Protein 9CSE (pdb70)

Radius of gyration: 23.51 Å; Cα contacts (8 Å, |Δi|>4): 862; chains: 1; bounding box: 56×58×57 Å

InterPro domains:
  IPR001343 RTX calcium-binding nonapeptide repeat [PF00353] (4239-4257)
  IPR001343 RTX calcium-binding nonapeptide repeat [PF00353] (4262-4290)
  IPR001343 RTX calcium-binding nonapeptide repeat [PF00353] (4776-4793)
  IPR001343 RTX calcium-binding nonapeptide repeat [PF00353] (4867-4902)
  IPR001343 RTX calcium-binding nonapeptide repeat [PF00353] (4903-4937)
  IPR002035 von Willebrand factor, type A [PF00092] (4501-4626)
  IPR002035 von Willebrand factor, type A [PS50234] (4501-4625)
  IPR002035 von Willebrand factor, type A [SM00327] (4499-4767)
  IPR010221 VCBS domain [TIGR01965] (505-603)
  IPR010221 VCBS domain [TIGR01965] (611-709)
  IPR010221 VCBS domain [TIGR01965] (717-815)
  IPR010221 VCBS domain [TIGR01965] (823-921)
  IPR010221 VCBS domain [TIGR01965] (929-1027)
  IPR010221 VCBS domain [TIGR01965] (1035-1133)
  IPR010221 VCBS domain [TIGR01965] (1141-1239)
  IPR010221 VCBS domain [TIGR01965] (1247-1345)
  IPR010221 VCBS domain [TIGR01965] (1353-1451)
  IPR010221 VCBS domain [TIGR01965] (1459-1557)
  IPR010221 VCBS domain [TIGR01965] (1565-1663)
  IPR010221 VCBS domain [TIGR01965] (1671-1769)

Secondary structure (DSSP, 8-state):
-PPPP-EEEEEE-S--EEEBTTBTTTT--HHHHHHT-S-GGGGT--EEEE--SSS--EEE--SS-EEEE-SS-S--EEE--SS--EEE--SSSSPPEEE--SS--EEE--SSS-EEE--SS--EEE-SS-GGG-EEEE-TTS-EEEEEEETTEEEEEEEES--EEEETTEEEEE-TTT--EEEPPPSEEEEEEEEEEE-S--SSS-EEEEEEEESPPTT-EEEETTEEEEE--TT--EEE-SSS-TT-SEEEEEEEEEEEETTS-S-EEEEEEEEEEESEEEEEEEEEEE-

Solvent-accessible surface area: 12851 Å² total; per-residue (Å²): 112,118,7,56,110,3,85,20,68,8,44,64,82,29,132,12,58,12,39,10,126,98,48,58,1,14,44,25,64,8,40,23,0,35,83,20,82,29,93,65,59,92,20,38,30,110,32,69,67,79,10,79,62,104,82,141,15,84,24,102,17,54,94,26,34,0,11,0,8,7,89,112,16,11,4,1,90,0,35,0,28,44,18,66,1,1,0,0,0,6,69,40,115,58,23,1,44,0,39,0,18,77,23,76,0,21,0,0,0,1,44,0,34,1,32,0,74,0,22,67,39,70,0,4,0,5,2,68,25,39,58,95,83,10,89,38,76,165,83,133,78,52,0,4,26,0,35,13,154,14,130,75,93,78,20,50,1,15,2,34,76,1,46,10,0,10,7,88,67,4,2,30,103,15,68,69,103,82,6,68,23,72,71,31,121,31,46,35,21,21,6,35,1,53,0,44,4,27,4,71,20,133,118,43,64,0,68,0,65,4,0,17,0,41,44,6,15,78,36,0,24,0,52,49,60,111,82,88,41,18,84,2,35,104,106,8,91,20,78,8,80,62,52,29,104,79,72,23,43,75,6,143,2,54,45,2,33,0,84,3,37,15,97,35,55,58,106,17,76,0,100,0,59,0,25,0,93,26,144,46,67,40,64,17,54,35,63,21,71,0,119

Foldseek 3Di:
DAFDAWDKDKDQPDAWFFAAPVDQCGPQALVCLQVVVGPVVVQVAPEEEEADEQAAAEAEADLEAYRYHHNNAHAYEYHQAHYAYEYRHEADQHEHEYANHDDAYEAETHHHQYEYHRHDDAYEYEDEDDPVQWDWDQDPVLWIWTWGQDPNRTYTYIYHPHQWYAYRVAIFGADSRGGDTHGDQGQKIKGFMKMKMFGPPDPQLKWFPWKKKAWAWAQKWKDQQPDTQDGQHPRRMDTDDDPDDRSDRMDMRGSIITIGGSVTDQKTKIKIWTWMDNPHIHTDMDIDIHD

Organism: Aeromonas hydrophila subsp. hydrophila (strain ATCC 7966 / DSM 30187 / BCRC 13018 / CCUG 14551 / JCM 1027 / KCTC 2358 / NCIMB 9240 / NCTC 8049) (NCBI:txid380703)

Sequence (291 aa):
AVADKPVVDISLTGNGVPLYTQYPSSGISTGAFQSGSFNKGNFGITSSFTDSTTTQDSVVGTSGNDYIVSVKGGGDYFVGGAGNDVLVGGNSVSGDTLDGGTGNDILVAGLGGDTLFGGAGTDLAVLMGSRANYVIERRSDGGFNFLVKENGVTISKSLYDIELVQFDDGIYQFNQTDGTLTAVQPSVVDYPFEISASLTDRDGSEQFDSLVLTGMPTGSTLYQGSTVLGTVGADGKLTLTGLWNQSALDVKLTGLTLRVPGSSAGQFDLKVEAIAKEVATDQTSSASDQD

Structure (mmCIF, N/CA/C/O backbone):
data_9CSE
#
_entry.id   9CSE
#
_cell.length_a   67.603
_cell.length_b   103.327
_cell.length_c   95.710
_cell.angle_alpha   90.00
_cell.angle_beta   90.00
_cell.angle_gamma   90.00
#
_symmetry.space_group_name_H-M   'C 2 2 21'
#
loop_
_entity.id
_entity.type
_entity.pdbx_description
1 polymer 'Large adhesion protein'
2 non-polymer 1,2-ETHANEDIOL
3 non-polymer 'CALCIUM ION'
4 water water
#
loop_
_atom_site.group_PDB
_atom_site.id
_atom_site.type_symbol
_atom_site.label_atom_id
_atom_site.label_alt_id
_atom_site.label_comp_id
_atom_site.label_asym_id
_atom_site.label_entity_id
_atom_site.label_seq_id
_atom_site.pdbx_PDB_ins_code
_atom_site.Cartn_x
_atom_site.Cartn_y
_atom_site.Cartn_z
_atom_site.occupancy
_atom_site.B_iso_or_equiv
_atom_site.auth_seq_id
_atom_site.auth_comp_id
_atom_site.auth_asym_id
_atom_site.auth_atom_id
_atom_site.pdbx_PDB_model_num
ATOM 1 N N . ALA A 1 22 ? 4.585 58.262 83.617 1.00 62.93 4168 ALA A N 1
ATOM 2 C CA . ALA A 1 22 ? 4.760 58.318 82.135 1.00 66.85 4168 ALA A CA 1
ATOM 3 C C . ALA A 1 22 ? 6.226 58.606 81.793 1.00 69.99 4168 ALA A C 1
ATOM 4 O O . ALA A 1 22 ? 6.490 59.400 80.861 1.00 80.12 4168 ALA A O 1
ATOM 6 N N . VAL A 1 23 ? 7.146 57.991 82.531 1.00 65.33 4169 VAL A N 1
ATOM 7 C CA . VAL A 1 23 ? 8.604 58.038 82.241 1.00 69.71 4169 VAL A CA 1
ATOM 8 C C . VAL A 1 23 ? 8.948 56.818 81.377 1.00 68.37 4169 VAL A C 1
ATOM 9 O O . VAL A 1 23 ? 8.740 55.678 81.866 1.00 59.10 4169 VAL A O 1
ATOM 13 N N . ALA A 1 24 ? 9.438 57.033 80.147 1.00 60.16 4170 ALA A N 1
ATOM 14 C CA . ALA A 1 24 ? 9.912 55.942 79.259 1.00 51.06 4170 ALA A CA 1
ATOM 15 C C . ALA A 1 24 ? 11.013 55.164 79.988 1.00 44.05 4170 ALA A C 1
ATOM 16 O O . ALA A 1 24 ? 11.992 55.781 80.449 1.00 44.46 4170 ALA A O 1
ATOM 18 N N . ASP A 1 25 ? 10.806 53.859 80.175 1.00 43.79 4171 ASP A N 1
ATOM 19 C CA . ASP A 1 25 ? 11.788 52.953 80.824 1.00 43.09 4171 ASP A CA 1
ATOM 20 C C . ASP A 1 25 ? 12.754 52.428 79.749 1.00 42.22 4171 ASP A C 1
ATOM 21 O O . ASP A 1 25 ? 12.306 52.205 78.622 1.00 38.86 4171 ASP A O 1
ATOM 26 N N . LYS A 1 26 ? 14.028 52.237 80.092 1.00 41.36 4172 LYS A N 1
ATOM 27 C CA . LYS A 1 26 ? 15.084 51.850 79.129 1.00 47.43 4172 LYS A CA 1
ATOM 28 C C . LYS A 1 26 ? 14.818 50.412 78.710 1.00 46.51 4172 LYS A C 1
ATOM 29 O O . LYS A 1 26 ? 14.624 49.542 79.556 1.00 43.75 4172 LYS A O 1
ATOM 35 N N . PRO A 1 27 ? 14.760 50.104 77.399 1.00 40.71 4173 PRO A N 1
ATOM 36 C CA . PRO A 1 27 ? 14.476 48.741 76.985 1.00 40.03 4173 PRO A CA 1
ATOM 37 C C . PRO A 1 27 ? 15.754 47.902 76.977 1.00 37.07 4173 PRO A C 1
ATOM 38 O O . PRO A 1 27 ? 16.782 48.350 77.482 1.00 40.04 4173 PRO A O 1
ATOM 42 N N . VAL A 1 28 ? 15.642 46.659 76.504 1.00 35.66 4174 VAL A N 1
ATOM 43 C CA . VAL A 1 28 ? 16.830 45.787 76.288 1.00 35.88 4174 VAL A CA 1
ATOM 44 C C . VAL A 1 28 ? 16.908 45.446 74.796 1.00 32.07 4174 VAL A C 1
ATOM 45 O O . VAL A 1 28 ? 15.872 45.104 74.216 1.00 37.11 4174 VAL A O 1
ATOM 49 N N . VAL A 1 29 ? 18.092 45.594 74.207 1.00 35.11 4175 VAL A N 1
ATOM 50 C CA . VAL A 1 29 ? 18.316 45.343 72.759 1.00 32.77 4175 VAL A CA 1
ATOM 51 C C . VAL A 1 29 ? 19.502 44.404 72.628 1.00 31.99 4175 VAL A C 1
ATOM 52 O O . VAL A 1 29 ? 20.464 44.512 73.416 1.00 32.10 4175 VAL A O 1
ATOM 56 N N . ASP A 1 30 ? 19.396 43.480 71.688 1.00 35.77 4176 ASP A N 1
ATOM 57 C CA . ASP A 1 30 ? 20.522 42.601 71.310 1.00 39.93 4176 ASP A CA 1
ATOM 58 C C . ASP A 1 30 ? 20.622 42.615 69.794 1.00 36.61 4176 ASP A C 1
ATOM 59 O O . ASP A 1 30 ? 19.584 42.486 69.147 1.00 39.46 4176 ASP A O 1
ATOM 64 N N . ILE A 1 31 ? 21.831 42.815 69.273 1.00 38.74 4177 ILE A N 1
ATOM 65 C CA . ILE A 1 31 ? 22.136 42.583 67.832 1.00 38.20 4177 ILE A CA 1
ATOM 66 C C . ILE A 1 31 ? 23.067 41.372 67.759 1.00 37.85 4177 ILE A C 1
ATOM 67 O O . ILE A 1 31 ? 23.908 41.242 68.635 1.00 37.19 4177 ILE A O 1
ATOM 72 N N . SER A 1 32 ? 22.886 40.507 66.765 1.00 38.36 4178 SER A N 1
ATOM 73 C CA . SER A 1 32 ? 23.717 39.296 66.579 1.00 42.47 4178 SER A CA 1
ATOM 74 C C . SER A 1 32 ? 24.002 39.066 65.089 1.00 42.33 4178 SER A C 1
ATOM 75 O O . SER A 1 32 ? 23.062 38.854 64.313 1.00 38.70 4178 SER A O 1
ATOM 78 N N . LEU A 1 33 ? 25.277 39.144 64.718 1.00 42.84 4179 LEU A N 1
ATOM 79 C CA . LEU A 1 33 ? 25.819 38.508 63.495 1.00 46.93 4179 LEU A CA 1
ATOM 80 C C . LEU A 1 33 ? 25.441 37.021 63.556 1.00 46.18 4179 LEU A C 1
ATOM 81 O O . LEU A 1 33 ? 25.809 36.395 64.541 1.00 42.77 4179 LEU A O 1
ATOM 86 N N . THR A 1 34 ? 24.659 36.495 62.609 1.00 39.99 4180 THR A N 1
ATOM 87 C CA . THR A 1 34 ? 24.211 35.077 62.642 1.00 45.24 4180 THR A CA 1
ATOM 88 C C . THR A 1 34 ? 25.122 34.190 61.787 1.00 45.74 4180 THR A C 1
ATOM 89 O O . THR A 1 34 ? 24.993 32.953 61.871 1.00 44.94 4180 THR A O 1
ATOM 93 N N . GLY A 1 35 ? 26.004 34.786 60.995 1.00 42.83 4181 GLY A N 1
ATOM 94 C CA . GLY A 1 35 ? 27.072 34.041 60.310 1.00 42.47 4181 GLY A CA 1
ATOM 95 C C . GLY A 1 35 ? 28.136 34.983 59.847 1.00 43.67 4181 GLY A C 1
ATOM 96 O O . GLY A 1 35 ? 27.924 36.193 59.988 1.00 48.79 4181 GLY A O 1
ATOM 97 N N . ASN A 1 36 ? 29.230 34.461 59.290 1.00 49.80 4182 ASN A N 1
ATOM 98 C CA . ASN A 1 36 ? 30.291 35.306 58.681 1.00 52.02 4182 ASN A CA 1
ATOM 99 C C . ASN A 1 36 ? 29.715 35.898 57.390 1.00 45.35 4182 ASN A C 1
ATOM 100 O O . ASN A 1 36 ? 28.738 35.315 56.829 1.00 44.63 4182 ASN A O 1
ATOM 105 N N . GLY A 1 37 ? 30.279 37.032 56.974 1.00 43.04 4183 GLY A N 1
ATOM 106 C CA . GLY A 1 37 ? 30.030 37.673 55.672 1.00 41.31 4183 GLY A CA 1
ATOM 107 C C . GLY A 1 37 ? 30.186 36.682 54.528 1.00 36.97 4183 GLY A C 1
ATOM 108 O O . GLY A 1 37 ? 31.102 35.848 54.570 1.00 35.02 4183 GLY A O 1
ATOM 109 N N . VAL A 1 38 ? 29.299 36.733 53.541 1.00 32.78 4184 VAL A N 1
ATOM 110 C CA . VAL A 1 38 ? 29.411 35.888 52.318 1.00 32.35 4184 VAL A CA 1
ATOM 111 C C . VAL A 1 38 ? 29.807 36.800 51.171 1.00 29.25 4184 VAL A C 1
ATOM 112 O O . VAL A 1 38 ? 28.990 37.577 50.721 1.00 31.60 4184 VAL A O 1
ATOM 116 N N . PRO A 1 39 ? 31.062 36.776 50.690 1.00 29.24 4185 PRO A N 1
ATOM 117 C CA . PRO A 1 39 ? 31.443 37.546 49.513 1.00 26.12 4185 PRO A CA 1
ATOM 118 C C . PRO A 1 39 ? 30.825 36.974 48.221 1.00 25.38 4185 PRO A C 1
ATOM 119 O O . PRO A 1 39 ? 30.816 35.783 48.028 1.00 26.48 4185 PRO A O 1
ATOM 123 N N . LEU A 1 40 ? 30.238 37.843 47.411 1.00 23.56 4186 LEU A N 1
ATOM 124 C CA . LEU A 1 40 ? 29.565 37.478 46.138 1.00 23.87 4186 LEU A CA 1
ATOM 125 C C . LEU A 1 40 ? 30.303 38.208 45.013 1.00 26.54 4186 LEU A C 1
ATOM 126 O O . LEU A 1 40 ? 30.733 39.357 45.217 1.00 27.45 4186 LEU A O 1
ATOM 131 N N . TYR A 1 41 ? 30.444 37.552 43.877 1.00 26.33 4187 TYR A N 1
ATOM 132 C CA . TYR A 1 41 ? 31.157 38.076 42.688 1.00 25.62 4187 TYR A CA 1
ATOM 133 C C . TYR A 1 41 ? 30.219 37.939 41.492 1.00 26.22 4187 TYR A C 1
ATOM 134 O O . TYR A 1 41 ? 29.698 36.832 41.218 1.00 25.13 4187 TYR A O 1
ATOM 143 N N . THR A 1 42 ? 29.970 39.056 40.810 1.00 26.63 4188 THR A N 1
ATOM 144 C CA . THR A 1 42 ? 29.039 39.143 39.667 1.00 33.24 4188 THR A CA 1
ATOM 145 C C . THR A 1 42 ? 29.551 38.240 38.532 1.00 33.63 4188 THR A C 1
ATOM 146 O O . THR A 1 42 ? 28.717 37.645 37.829 1.00 32.32 4188 THR A O 1
ATOM 150 N N . GLN A 1 43 ? 30.871 38.115 38.379 1.00 30.22 4189 GLN A N 1
ATOM 151 C CA . GLN A 1 43 ? 31.493 37.415 37.231 1.00 30.32 4189 GLN A CA 1
ATOM 152 C C . GLN A 1 43 ? 31.694 35.926 37.569 1.00 29.92 4189 GLN A C 1
ATOM 153 O O . GLN A 1 43 ? 32.137 35.222 36.677 1.00 31.15 4189 GLN A O 1
ATOM 159 N N . TYR A 1 44 ? 31.487 35.482 38.829 1.00 28.32 4190 TYR A N 1
ATOM 160 C CA . TYR A 1 44 ? 31.702 34.075 39.276 1.00 27.07 4190 TYR A CA 1
ATOM 161 C C . TYR A 1 44 ? 30.409 33.563 39.901 1.00 29.36 4190 TYR A C 1
ATOM 162 O O . TYR A 1 44 ? 30.141 33.875 41.063 1.00 30.87 4190 TYR A O 1
ATOM 171 N N . PRO A 1 45 ? 29.531 32.859 39.130 1.00 26.62 4191 PRO A N 1
ATOM 172 C CA . PRO A 1 45 ? 28.271 32.336 39.676 1.00 27.89 4191 PRO A CA 1
ATOM 173 C C . PRO A 1 45 ? 28.395 31.280 40.793 1.00 27.36 4191 PRO A C 1
ATOM 174 O O . PRO A 1 45 ? 27.408 31.047 41.503 1.00 25.63 4191 PRO A O 1
ATOM 178 N N . SER A 1 46 ? 29.567 30.661 40.945 1.00 26.00 4192 SER A N 1
ATOM 179 C CA . SER A 1 46 ? 29.850 29.748 42.074 1.00 24.73 4192 SER A CA 1
ATOM 180 C C . SER A 1 46 ? 29.860 30.524 43.406 1.00 22.50 4192 SER A C 1
ATOM 181 O O . SER A 1 46 ? 29.708 29.855 44.461 1.00 23.91 4192 SER A O 1
ATOM 184 N N . SER A 1 47 ? 30.108 31.828 43.386 1.00 23.13 4193 SER A N 1
ATOM 185 C CA . SER A 1 47 ? 30.278 32.634 44.631 1.00 26.22 4193 SER A CA 1
ATOM 186 C C . SER A 1 47 ? 28.990 32.564 45.451 1.00 26.97 4193 SER A C 1
ATOM 187 O O . SER A 1 47 ? 27.906 32.727 44.863 1.00 29.24 4193 SER A O 1
ATOM 190 N N . GLY A 1 48 ? 29.109 32.362 46.756 1.00 26.02 4194 GLY A N 1
ATOM 191 C CA . GLY A 1 48 ? 27.965 32.278 47.687 1.00 27.12 4194 GLY A CA 1
ATOM 192 C C . GLY A 1 48 ? 27.353 30.892 47.724 1.00 28.11 4194 GLY A C 1
ATOM 193 O O . GLY A 1 48 ? 26.452 30.666 48.545 1.00 31.26 4194 GLY A O 1
ATOM 194 N N . ILE A 1 49 ? 27.810 29.966 46.896 1.00 25.61 4195 ILE A N 1
ATOM 195 C CA . ILE A 1 49 ? 27.329 28.569 46.959 1.00 25.72 4195 ILE A CA 1
ATOM 196 C C . ILE A 1 49 ? 28.269 27.753 47.836 1.00 24.69 4195 ILE A C 1
ATOM 197 O O . ILE A 1 49 ? 29.441 27.609 47.519 1.00 25.55 4195 ILE A O 1
ATOM 202 N N . SER A 1 50 ? 27.741 27.224 48.936 1.00 26.89 4196 SER A N 1
ATOM 203 C CA . SER A 1 50 ? 28.505 26.382 49.877 1.00 26.13 4196 SER A CA 1
ATOM 204 C C . SER A 1 50 ? 28.701 25.009 49.240 1.00 29.49 4196 SER A C 1
ATOM 205 O O . SER A 1 50 ? 27.885 24.627 48.406 1.00 27.06 4196 SER A O 1
ATOM 208 N N . THR A 1 51 ? 29.757 24.309 49.616 1.00 31.47 4197 THR A N 1
ATOM 209 C CA . THR A 1 51 ? 29.952 22.889 49.236 1.00 33.03 4197 THR A CA 1
ATOM 210 C C . THR A 1 51 ? 28.646 22.103 49.491 1.00 32.45 4197 THR A C 1
ATOM 211 O O . THR A 1 51 ? 28.264 21.249 48.643 1.00 32.63 4197 THR A O 1
ATOM 215 N N . GLY A 1 52 ? 28.005 22.341 50.633 1.00 30.93 4198 GLY A N 1
ATOM 216 C CA . GLY A 1 52 ? 26.774 21.629 51.050 1.00 29.83 4198 GLY A CA 1
ATOM 217 C C . GLY A 1 52 ? 25.651 21.818 50.042 1.00 29.93 4198 GLY A C 1
ATOM 218 O O . GLY A 1 52 ? 25.074 20.828 49.601 1.00 32.36 4198 GLY A O 1
ATOM 219 N N . ALA A 1 53 ? 25.398 23.063 49.657 1.00 27.40 4199 ALA A N 1
ATOM 220 C CA . ALA A 1 53 ? 24.420 23.456 48.634 1.00 27.62 4199 ALA A CA 1
ATOM 221 C C . ALA A 1 53 ? 24.782 22.800 47.286 1.00 29.92 4199 ALA A C 1
ATOM 222 O O . ALA A 1 53 ? 23.839 22.339 46.633 1.00 29.94 4199 ALA A O 1
ATOM 224 N N . PHE A 1 54 ? 26.064 22.734 46.901 1.00 28.94 4200 PHE A N 1
ATOM 225 C CA . PHE A 1 54 ? 26.509 22.037 45.659 1.00 28.72 4200 PHE A CA 1
ATOM 226 C C . PHE A 1 54 ? 26.174 20.544 45.726 1.00 28.61 4200 PHE A C 1
ATOM 227 O O . PHE A 1 54 ? 25.698 19.982 44.730 1.00 29.17 4200 PHE A O 1
ATOM 235 N N . GLN A 1 55 ? 26.470 19.897 46.845 1.00 28.68 4201 GLN A N 1
ATOM 236 C CA . GLN A 1 55 ? 26.262 18.440 47.043 1.00 30.54 4201 GLN A CA 1
ATOM 237 C C . GLN A 1 55 ? 24.756 18.118 47.113 1.00 32.58 4201 GLN A C 1
ATOM 238 O O . GLN A 1 55 ? 24.366 17.035 46.729 1.00 33.92 4201 GLN A O 1
ATOM 244 N N . SER A 1 56 ? 23.926 19.048 47.550 1.00 33.14 4202 SER A N 1
ATOM 245 C CA . SER A 1 56 ? 22.466 18.847 47.702 1.00 33.94 4202 SER A CA 1
ATOM 246 C C . SER A 1 56 ? 21.713 19.357 46.460 1.00 34.64 4202 SER A C 1
ATOM 247 O O . SER A 1 56 ? 20.527 19.079 46.335 1.00 29.91 4202 SER A O 1
ATOM 250 N N . GLY A 1 57 ? 22.340 20.132 45.572 1.00 33.04 4203 GLY A N 1
ATOM 251 C CA . GLY A 1 57 ? 21.629 20.693 44.399 1.00 31.47 4203 GLY A CA 1
ATOM 252 C C . GLY A 1 57 ? 20.802 21.915 44.755 1.00 30.21 4203 GLY A C 1
ATOM 253 O O . GLY A 1 57 ? 20.064 22.424 43.882 1.00 29.98 4203 GLY A O 1
ATOM 254 N N . SER A 1 58 ? 21.019 22.490 45.940 1.00 31.81 4204 SER A N 1
ATOM 255 C CA . SER A 1 58 ? 20.370 23.763 46.341 1.00 35.10 4204 SER A CA 1
ATOM 256 C C . SER A 1 58 ? 21.146 24.973 45.800 1.00 34.50 4204 SER A C 1
ATOM 257 O O . SER A 1 58 ? 21.602 25.801 46.596 1.00 30.24 4204 SER A O 1
ATOM 260 N N . PHE A 1 59 ? 21.175 25.124 44.477 1.00 29.45 4205 PHE A N 1
ATOM 261 C CA . PHE A 1 59 ? 21.692 26.327 43.788 1.00 27.33 4205 PHE A CA 1
ATOM 262 C C . PHE A 1 59 ? 20.989 26.398 42.440 1.00 29.12 4205 PHE A C 1
ATOM 263 O O . PHE A 1 59 ? 20.309 25.432 42.085 1.00 30.59 4205 PHE A O 1
ATOM 271 N N . ASN A 1 60 ? 21.155 27.487 41.707 1.00 28.28 4206 ASN A N 1
ATOM 272 C CA . ASN A 1 60 ? 20.498 27.709 40.396 1.00 28.55 4206 ASN A CA 1
ATOM 273 C C . ASN A 1 60 ? 21.385 27.145 39.271 1.00 31.13 4206 ASN A C 1
ATOM 274 O O . ASN A 1 60 ? 22.292 27.869 38.759 1.00 26.36 4206 ASN A O 1
ATOM 279 N N . LYS A 1 61 ? 21.101 25.908 38.858 1.00 30.00 4207 LYS A N 1
ATOM 280 C CA . LYS A 1 61 ? 21.790 25.239 37.720 1.00 31.52 4207 LYS A CA 1
ATOM 281 C C . LYS A 1 61 ? 21.728 26.118 36.470 1.00 31.08 4207 LYS A C 1
ATOM 282 O O . LYS A 1 61 ? 22.679 26.068 35.684 1.00 28.59 4207 LYS A O 1
ATOM 288 N N . GLY A 1 62 ? 20.672 26.915 36.292 1.00 30.24 4208 GLY A N 1
ATOM 289 C CA . GLY A 1 62 ? 20.561 27.857 35.158 1.00 31.29 4208 GLY A CA 1
ATOM 290 C C . GLY A 1 62 ? 21.728 28.833 35.073 1.00 32.24 4208 GLY A C 1
ATOM 291 O O . GLY A 1 62 ? 22.128 29.198 33.945 1.00 33.63 4208 GLY A O 1
ATOM 292 N N . ASN A 1 63 ? 22.293 29.259 36.203 1.00 30.79 4209 ASN A N 1
ATOM 293 C CA . ASN A 1 63 ? 23.410 30.240 36.202 1.00 30.59 4209 ASN A CA 1
ATOM 294 C C . ASN A 1 63 ? 24.667 29.619 35.578 1.00 26.78 4209 ASN A C 1
ATOM 295 O O . ASN A 1 63 ? 25.612 30.360 35.351 1.00 26.76 4209 ASN A O 1
ATOM 300 N N . PHE A 1 64 ? 24.705 28.299 35.433 1.00 23.72 4210 PHE A N 1
ATOM 3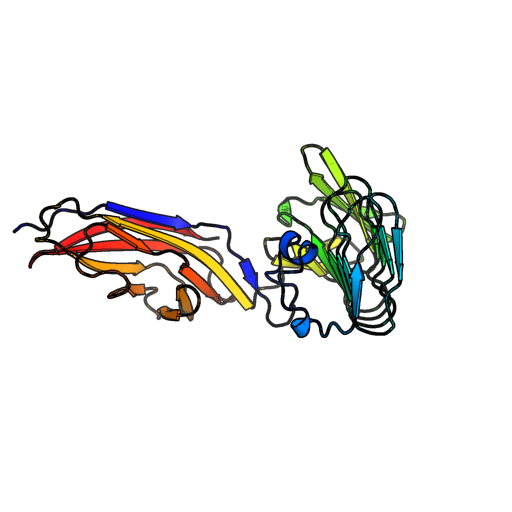01 C CA . PHE A 1 64 ? 25.856 27.544 34.898 1.00 25.11 4210 PHE A CA 1
ATOM 302 C C . PHE A 1 64 ? 25.547 26.942 33.529 1.00 26.52 4210 PHE A C 1
ATOM 303 O O . PHE A 1 64 ? 26.352 26.133 33.078 1.00 27.53 4210 PHE A O 1
ATOM 311 N N . GLY A 1 65 ? 24.354 27.199 32.994 1.00 29.36 4211 GLY A N 1
ATOM 312 C CA . GLY A 1 65 ? 23.853 26.638 31.725 1.00 26.62 4211 GLY A CA 1
ATOM 313 C C . GLY A 1 65 ? 23.839 25.125 31.723 1.00 25.96 4211 GLY A C 1
ATOM 314 O O . GLY A 1 65 ? 24.132 24.553 30.663 1.00 29.43 4211 GLY A O 1
ATOM 315 N N . ILE A 1 66 ? 23.500 24.489 32.847 1.00 27.56 4212 ILE A N 1
ATOM 316 C CA . ILE A 1 66 ? 23.536 22.998 32.983 1.00 26.76 4212 ILE A CA 1
ATOM 317 C C . ILE A 1 66 ? 22.496 22.422 32.026 1.00 29.94 4212 ILE A C 1
ATOM 318 O O . ILE A 1 66 ? 21.346 22.879 32.087 1.00 26.52 4212 ILE A O 1
ATOM 323 N N . THR A 1 67 ? 22.893 21.485 31.174 1.00 28.18 4213 THR A N 1
ATOM 324 C CA . THR A 1 67 ? 22.010 20.808 30.178 1.00 32.57 4213 THR A CA 1
ATOM 325 C C . THR A 1 67 ? 21.856 19.320 30.506 1.00 32.02 4213 THR A C 1
ATOM 326 O O . THR A 1 67 ? 20.879 18.705 30.046 1.00 31.41 4213 THR A O 1
ATOM 330 N N . SER A 1 68 ? 22.725 18.753 31.332 1.00 31.52 4214 SER A N 1
ATOM 331 C CA . SER A 1 68 ? 22.603 17.344 31.773 1.00 31.78 4214 SER A CA 1
ATOM 332 C C . SER A 1 68 ? 23.015 17.234 33.233 1.00 31.36 4214 SER A C 1
ATOM 333 O O . SER A 1 68 ? 24.005 17.909 33.593 1.00 29.40 4214 SER A O 1
ATOM 336 N N . SER A 1 69 ? 22.338 16.387 34.010 1.00 30.18 4215 SER A N 1
ATOM 337 C CA . SER A 1 69 ? 22.725 16.096 35.421 1.00 29.40 4215 SER A CA 1
ATOM 338 C C . SER A 1 69 ? 22.936 14.613 35.587 1.00 32.87 4215 SER A C 1
ATOM 339 O O . SER A 1 69 ? 22.187 13.835 34.987 1.00 33.59 4215 SER A O 1
ATOM 342 N N . PHE A 1 70 ? 23.903 14.247 36.419 1.00 30.60 4216 PHE A N 1
ATOM 343 C CA . PHE A 1 70 ? 24.301 12.844 36.643 1.00 35.38 4216 PHE A CA 1
ATOM 344 C C . PHE A 1 70 ? 24.673 12.730 38.112 1.00 41.70 4216 PHE A C 1
ATOM 345 O O . PHE A 1 70 ? 25.172 13.736 38.673 1.00 36.25 4216 PHE A O 1
ATOM 353 N N . THR A 1 71 ? 24.477 11.546 38.682 1.00 40.18 4217 THR A N 1
ATOM 354 C CA . THR A 1 71 ? 24.923 11.202 40.046 1.00 42.08 4217 THR A CA 1
ATOM 355 C C . THR A 1 71 ? 25.848 9.994 39.958 1.00 44.64 4217 THR A C 1
ATOM 356 O O . THR A 1 71 ? 25.955 9.408 38.870 1.00 41.48 4217 THR A O 1
ATOM 360 N N . ASP A 1 72 ? 26.495 9.652 41.072 1.00 42.86 4218 ASP A N 1
ATOM 361 C CA . ASP A 1 72 ? 27.197 8.358 41.258 1.00 44.59 4218 ASP A CA 1
ATOM 362 C C . ASP A 1 72 ? 26.151 7.277 41.580 1.00 45.26 4218 ASP A C 1
ATOM 363 O O . ASP A 1 72 ? 24.966 7.602 41.490 1.00 45.75 4218 ASP A O 1
ATOM 368 N N . SER A 1 73 ? 26.577 6.089 42.035 1.00 53.05 4219 SER A N 1
ATOM 369 C CA . SER A 1 73 ? 25.685 4.923 42.286 1.00 57.65 4219 SER A CA 1
ATOM 370 C C . SER A 1 73 ? 26.016 4.234 43.621 1.00 60.30 4219 SER A C 1
ATOM 371 O O . SER A 1 73 ? 25.106 4.150 44.470 1.00 65.01 4219 SER A O 1
ATOM 374 N N . THR A 1 74 ? 27.271 3.812 43.809 1.00 63.90 4220 THR A N 1
ATOM 375 C CA . THR A 1 74 ? 27.768 2.997 44.953 1.00 60.79 4220 THR A CA 1
ATOM 376 C C . THR A 1 74 ? 28.409 3.904 46.013 1.00 68.79 4220 THR A C 1
ATOM 377 O O . THR A 1 74 ? 28.425 5.141 45.816 1.00 73.03 4220 THR A O 1
ATOM 381 N N . THR A 1 75 ? 28.940 3.312 47.087 1.00 57.66 4221 THR A N 1
ATOM 382 C CA . THR A 1 75 ? 29.711 4.032 48.127 1.00 51.79 4221 THR A CA 1
ATOM 383 C C . THR A 1 75 ? 31.204 3.777 47.903 1.00 54.70 4221 THR A C 1
ATOM 384 O O . THR A 1 75 ? 31.999 4.039 48.826 1.00 57.27 4221 THR A O 1
ATOM 388 N N . THR A 1 76 ? 31.598 3.342 46.708 1.00 52.42 4222 THR A N 1
ATOM 389 C CA . THR A 1 76 ? 33.020 3.110 46.365 1.00 56.63 4222 THR A CA 1
ATOM 390 C C . THR A 1 76 ? 33.344 3.941 45.132 1.00 47.86 4222 THR A C 1
ATOM 391 O O . THR A 1 76 ? 32.466 4.686 44.718 1.00 51.35 4222 THR A O 1
ATOM 395 N N . GLN A 1 77 ? 34.544 3.758 44.567 1.00 48.82 4223 GLN A N 1
ATOM 396 C CA . GLN A 1 77 ? 35.030 4.521 43.386 1.00 52.03 4223 GLN A CA 1
ATOM 397 C C . GLN A 1 77 ? 34.121 4.209 42.189 1.00 54.44 4223 GLN A C 1
ATOM 398 O O . GLN A 1 77 ? 34.261 3.121 41.593 1.00 60.52 4223 GLN A O 1
ATOM 404 N N . ASP A 1 78 ? 33.243 5.147 41.844 1.00 50.61 4224 ASP A N 1
ATOM 405 C CA . ASP A 1 78 ? 32.386 5.111 40.635 1.00 46.70 4224 ASP A CA 1
ATOM 406 C C . ASP A 1 78 ? 32.992 6.056 39.614 1.00 49.74 4224 ASP A C 1
ATOM 407 O O . ASP A 1 78 ? 33.358 7.175 40.027 1.00 47.22 4224 ASP A O 1
ATOM 412 N N . SER A 1 79 ? 33.072 5.640 38.350 1.00 45.06 4225 SER A N 1
ATOM 413 C CA . SER A 1 79 ? 33.448 6.520 37.221 1.00 42.57 4225 SER A CA 1
ATOM 414 C C . SER A 1 79 ? 32.190 6.977 36.463 1.00 45.51 4225 SER A C 1
ATOM 415 O O . SER A 1 79 ? 31.463 6.116 35.941 1.00 43.35 4225 SER A O 1
ATOM 418 N N . VAL A 1 80 ? 31.901 8.284 36.474 1.00 43.32 4226 VAL A N 1
ATOM 419 C CA . VAL A 1 80 ? 30.786 8.907 35.701 1.00 37.36 4226 VAL A CA 1
ATOM 420 C C . VAL A 1 80 ? 31.415 9.866 34.699 1.00 39.15 4226 VAL A C 1
ATOM 421 O O . VAL A 1 80 ? 32.130 10.834 35.133 1.00 35.22 4226 VAL A O 1
ATOM 425 N N . VAL A 1 81 ? 31.213 9.571 33.415 1.00 32.98 4227 VAL A N 1
ATOM 426 C CA . VAL A 1 81 ? 31.554 10.444 32.264 1.00 33.38 4227 VAL A CA 1
ATOM 427 C C . VAL A 1 81 ? 30.321 11.271 31.871 1.00 32.98 4227 VAL A C 1
ATOM 428 O O . VAL A 1 81 ? 29.235 10.707 31.705 1.00 35.24 4227 VAL A O 1
ATOM 432 N N . GLY A 1 82 ? 30.545 12.562 31.647 1.00 30.57 4228 GLY A N 1
ATOM 433 C CA . GLY A 1 82 ? 29.515 13.541 31.292 1.00 29.70 4228 GLY A CA 1
ATOM 434 C C . GLY A 1 82 ? 29.314 13.585 29.784 1.00 28.83 4228 GLY A C 1
ATOM 435 O O . GLY A 1 82 ? 29.411 12.510 29.140 1.00 26.04 4228 GLY A O 1
ATOM 436 N N . THR A 1 83 ? 29.090 14.785 29.260 1.00 27.38 4229 THR A N 1
ATOM 437 C CA . THR A 1 83 ? 28.750 15.075 27.847 1.00 30.26 4229 THR A CA 1
ATOM 438 C C . THR A 1 83 ? 29.666 16.199 27.370 1.00 31.56 4229 THR A C 1
ATOM 439 O O . THR A 1 83 ? 30.426 16.746 28.168 1.00 28.86 4229 THR A O 1
ATOM 443 N N . SER A 1 84 ? 29.579 16.543 26.099 1.00 30.58 4230 SER A N 1
ATOM 444 C CA . SER A 1 84 ? 30.291 17.691 25.517 1.00 32.96 4230 SER A CA 1
ATOM 445 C C . SER A 1 84 ? 29.580 18.953 25.973 1.00 30.33 4230 SER A C 1
ATOM 446 O O . SER A 1 84 ? 30.156 20.018 25.787 1.00 30.96 4230 SER A O 1
ATOM 449 N N . GLY A 1 85 ? 28.398 18.820 26.594 1.00 30.61 4231 GLY A N 1
ATOM 450 C CA . GLY A 1 85 ? 27.638 19.966 27.132 1.00 26.17 4231 GLY A CA 1
ATOM 451 C C . GLY A 1 85 ? 28.048 20.316 28.567 1.00 25.28 4231 GLY A C 1
ATOM 452 O O . GLY A 1 85 ? 28.950 19.654 29.117 1.00 25.12 4231 GLY A O 1
ATOM 453 N N . ASN A 1 86 ? 27.372 21.309 29.163 1.00 26.79 4232 ASN A N 1
ATOM 454 C CA . ASN A 1 86 ? 27.547 21.729 30.587 1.00 24.74 4232 ASN A CA 1
ATOM 455 C C . ASN A 1 86 ? 26.856 20.705 31.486 1.00 23.80 4232 ASN A C 1
ATOM 456 O O . ASN A 1 86 ? 25.618 20.672 31.569 1.00 25.08 4232 ASN A O 1
ATOM 461 N N . ASP A 1 87 ? 27.649 19.887 32.164 1.00 25.88 4233 ASP A N 1
ATOM 462 C CA . ASP A 1 87 ? 27.179 18.812 33.066 1.00 23.87 4233 ASP A CA 1
ATOM 463 C C . ASP A 1 87 ? 27.281 19.203 34.553 1.00 26.54 4233 ASP A C 1
ATOM 464 O O . ASP A 1 87 ? 28.303 19.757 34.955 1.00 22.07 4233 ASP A O 1
ATOM 469 N N . TYR A 1 88 ? 26.239 18.871 35.318 1.00 26.02 4234 TYR A N 1
ATOM 470 C CA . TYR A 1 88 ? 26.269 18.735 36.790 1.00 26.13 4234 TYR A CA 1
ATOM 471 C C . TYR A 1 88 ? 26.423 17.255 37.124 1.00 28.62 4234 TYR A C 1
ATOM 472 O O . TYR A 1 88 ? 25.503 16.434 36.820 1.00 28.81 4234 TYR A O 1
ATOM 481 N N . ILE A 1 8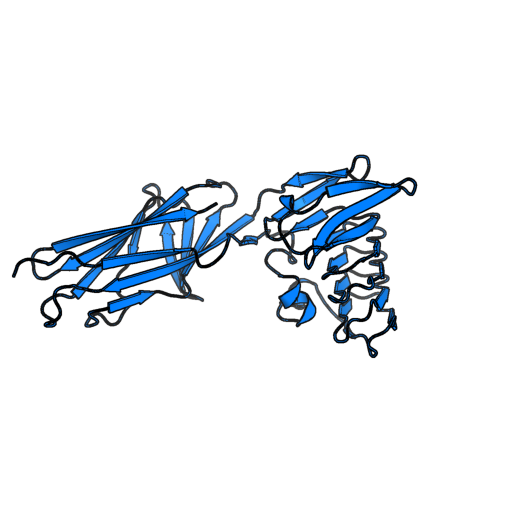9 ? 27.549 16.894 37.722 1.00 26.44 4235 ILE A N 1
ATOM 482 C CA . ILE A 1 89 ? 27.799 15.506 38.199 1.00 29.74 4235 ILE A CA 1
ATOM 483 C C . ILE A 1 89 ? 28.127 15.572 39.689 1.00 31.24 4235 ILE A C 1
ATOM 484 O O . ILE A 1 89 ? 29.109 16.276 40.054 1.00 31.36 4235 ILE A O 1
ATOM 489 N N . VAL A 1 90 ? 27.355 14.856 40.505 1.00 31.32 4236 VAL A N 1
ATOM 490 C CA . VAL A 1 90 ? 27.433 14.946 41.996 1.00 32.62 4236 VAL A CA 1
ATOM 491 C C . VAL A 1 90 ? 27.547 13.551 42.617 1.00 34.76 4236 VAL A C 1
ATOM 492 O O . VAL A 1 90 ? 26.811 12.634 42.180 1.00 36.49 4236 VAL A O 1
ATOM 496 N N . SER A 1 91 ? 28.505 13.384 43.548 1.00 34.63 4237 SER A N 1
ATOM 497 C CA . SER A 1 91 ? 28.639 12.204 44.441 1.00 37.65 4237 SER A CA 1
ATOM 498 C C . SER A 1 91 ? 27.598 12.293 45.557 1.00 38.53 4237 SER A C 1
ATOM 499 O O . SER A 1 91 ? 27.831 13.051 46.500 1.00 42.63 4237 SER A O 1
ATOM 502 N N . VAL A 1 92 ? 26.475 11.583 45.413 1.00 40.13 4238 VAL A N 1
ATOM 503 C CA . VAL A 1 92 ? 25.360 11.526 46.402 1.00 47.87 4238 VAL A CA 1
ATOM 504 C C . VAL A 1 92 ? 25.619 10.396 47.408 1.00 52.71 4238 VAL A C 1
ATOM 505 O O . VAL A 1 92 ? 25.013 10.463 48.481 1.00 57.50 4238 VAL A O 1
ATOM 509 N N . LYS A 1 93 ? 26.481 9.424 47.090 1.00 54.30 4239 LYS A N 1
ATOM 510 C CA . LYS A 1 93 ? 26.723 8.220 47.932 1.00 64.34 4239 LYS A CA 1
ATOM 511 C C . LYS A 1 93 ? 28.185 8.176 48.377 1.00 62.13 4239 LYS A C 1
ATOM 512 O O . LYS A 1 93 ? 28.619 7.126 48.898 1.00 63.03 4239 LYS A O 1
ATOM 518 N N . GLY A 1 94 ? 28.935 9.250 48.142 1.00 57.60 4240 GLY A N 1
ATOM 519 C CA . GLY A 1 94 ? 30.330 9.342 48.595 1.00 50.82 4240 GLY A CA 1
ATOM 520 C C . GLY A 1 94 ? 31.146 8.184 48.073 1.00 51.88 4240 GLY A C 1
ATOM 521 O O . GLY A 1 94 ? 30.695 7.564 47.104 1.00 59.51 4240 GLY A O 1
ATOM 522 N N . GLY A 1 95 ? 32.322 7.945 48.670 1.00 50.49 4241 GLY A N 1
ATOM 523 C CA . GLY A 1 95 ? 33.205 6.793 48.403 1.00 43.58 4241 GLY A CA 1
ATOM 524 C C . GLY A 1 95 ? 34.482 7.184 47.703 1.00 45.88 4241 GLY A C 1
ATOM 525 O O . GLY A 1 95 ? 35.414 6.380 47.691 1.00 48.73 4241 GLY A O 1
ATOM 526 N N . GLY A 1 96 ? 34.521 8.376 47.108 1.00 49.12 4242 GLY A N 1
ATOM 527 C CA . GLY A 1 96 ? 35.649 8.828 46.278 1.00 42.11 4242 GLY A CA 1
ATOM 528 C C . GLY A 1 96 ? 35.436 8.457 44.824 1.00 49.89 4242 GLY A C 1
ATOM 529 O O . GLY A 1 96 ? 36.088 7.500 44.335 1.00 49.77 4242 GLY A O 1
ATOM 530 N N . ASP A 1 97 ? 34.593 9.229 44.129 1.00 45.52 4243 ASP A N 1
ATOM 531 C CA . ASP A 1 97 ? 34.167 8.934 42.738 1.00 42.01 4243 ASP A CA 1
ATOM 532 C C . ASP A 1 97 ? 35.088 9.654 41.757 1.00 41.10 4243 ASP A C 1
ATOM 533 O O . ASP A 1 97 ? 35.739 10.654 42.121 1.00 40.53 4243 ASP A O 1
ATOM 538 N N . TYR A 1 98 ? 35.175 9.133 40.541 1.00 37.90 4244 TYR A N 1
ATOM 539 C CA . TYR A 1 98 ? 35.941 9.720 39.425 1.00 37.41 4244 TYR A CA 1
ATOM 540 C C . TYR A 1 98 ? 34.949 10.330 38.433 1.00 40.72 4244 TYR A C 1
ATOM 541 O O . TYR A 1 98 ? 34.075 9.569 37.908 1.00 37.55 4244 TYR A O 1
ATOM 550 N N . PHE A 1 99 ? 35.020 11.649 38.218 1.00 33.11 4245 PHE A N 1
ATOM 551 C CA . PHE A 1 99 ? 34.045 12.372 37.367 1.00 30.30 4245 PHE A CA 1
ATOM 552 C C . PHE A 1 99 ? 34.792 12.997 36.203 1.00 32.65 4245 PHE A C 1
ATOM 553 O O . PHE A 1 99 ? 35.737 13.774 36.401 1.00 30.49 4245 PHE A O 1
ATOM 561 N N . VAL A 1 100 ? 34.379 12.637 34.984 1.00 30.34 4246 VAL A N 1
ATOM 562 C CA . VAL A 1 100 ? 34.960 13.202 33.753 1.00 29.95 4246 VAL A CA 1
ATOM 563 C C . VAL A 1 100 ? 33.932 14.164 33.149 1.00 32.60 4246 VAL A C 1
ATOM 564 O O . VAL A 1 100 ? 32.859 13.693 32.706 1.00 30.33 4246 VAL A O 1
ATOM 568 N N . GLY A 1 101 ? 34.256 15.455 33.127 1.00 30.73 4247 GLY A N 1
ATOM 569 C CA . GLY A 1 101 ? 33.367 16.513 32.625 1.00 29.38 4247 GLY A CA 1
ATOM 570 C C . GLY A 1 101 ? 33.421 16.620 31.102 1.00 32.64 4247 GLY A C 1
ATOM 571 O O . GLY A 1 101 ? 32.404 16.984 30.461 1.00 33.32 4247 GLY A O 1
ATOM 572 N N . GLY A 1 102 ? 34.589 16.399 30.525 1.00 30.39 4248 GLY A N 1
ATOM 573 C CA . GLY A 1 102 ? 34.780 16.542 29.076 1.00 31.56 4248 GLY A CA 1
ATOM 574 C C . GLY A 1 102 ? 34.578 17.976 28.683 1.00 32.02 4248 GLY A C 1
ATOM 575 O O . GLY A 1 102 ? 34.812 18.872 29.533 1.00 24.77 4248 GLY A O 1
ATOM 576 N N . ALA A 1 103 ? 34.138 18.208 27.449 1.00 25.05 4249 ALA A N 1
ATOM 577 C CA . ALA A 1 103 ? 33.895 19.570 26.959 1.00 27.57 4249 ALA A CA 1
ATOM 578 C C . ALA A 1 103 ? 32.707 20.185 27.713 1.00 25.14 4249 ALA A C 1
ATOM 579 O O . ALA A 1 103 ? 31.908 19.476 28.417 1.00 30.80 4249 ALA A O 1
ATOM 581 N N . GLY A 1 104 ? 32.624 21.490 27.577 1.00 26.65 4250 GLY A N 1
ATOM 582 C CA . GLY A 1 104 ? 31.583 22.304 28.216 1.00 27.07 4250 GLY A CA 1
ATOM 583 C C . GLY A 1 104 ? 32.027 22.763 29.579 1.00 27.93 4250 GLY A C 1
ATOM 584 O O . GLY A 1 104 ? 33.086 22.303 30.076 1.00 26.29 4250 GLY A O 1
ATOM 585 N N . ASN A 1 105 ? 31.282 23.719 30.119 1.00 30.02 4251 ASN A N 1
ATOM 586 C CA . ASN A 1 105 ? 31.523 24.321 31.451 1.00 26.99 4251 ASN A CA 1
ATOM 587 C C . ASN A 1 105 ? 30.781 23.456 32.487 1.00 26.89 4251 ASN A C 1
ATOM 588 O O . ASN A 1 105 ? 29.550 23.583 32.632 1.00 25.85 4251 ASN A O 1
ATOM 593 N N . ASP A 1 106 ? 31.528 22.583 33.160 1.00 23.03 4252 ASP A N 1
ATOM 594 C CA . ASP A 1 106 ? 30.968 21.527 34.017 1.00 21.05 4252 ASP A CA 1
ATOM 595 C C . ASP A 1 106 ? 30.990 21.986 35.478 1.00 23.01 4252 ASP A C 1
ATOM 596 O O . ASP A 1 106 ? 31.800 22.881 35.812 1.00 23.34 4252 ASP A O 1
ATOM 601 N N . VAL A 1 107 ? 30.144 21.364 36.296 1.00 23.55 4253 VAL A N 1
ATOM 602 C CA . VAL A 1 107 ? 30.086 21.566 37.759 1.00 23.35 4253 VAL A CA 1
ATOM 603 C C . VAL A 1 107 ? 30.201 20.174 38.351 1.00 23.16 4253 VAL A C 1
ATOM 604 O O . VAL A 1 107 ? 29.215 19.403 38.247 1.00 23.64 4253 VAL A O 1
ATOM 608 N N . LEU A 1 108 ? 31.406 19.839 38.815 1.00 24.01 4254 LEU A N 1
ATOM 609 C CA . LEU A 1 108 ? 31.727 18.483 39.306 1.00 24.77 4254 LEU A CA 1
ATOM 610 C C . LEU A 1 108 ? 31.846 18.578 40.819 1.00 26.64 4254 LEU A C 1
ATOM 611 O O . LEU A 1 108 ? 32.670 19.395 41.305 1.00 25.81 4254 LEU A O 1
ATOM 616 N N . VAL A 1 109 ? 30.969 17.848 41.499 1.00 28.39 4255 VAL A N 1
ATOM 617 C CA . VAL A 1 109 ? 30.791 17.925 42.969 1.00 31.54 4255 VAL A CA 1
ATOM 618 C C . VAL A 1 109 ? 31.148 16.568 43.597 1.00 32.82 4255 VAL A C 1
ATOM 619 O O . VAL A 1 109 ? 30.366 15.603 43.527 1.00 33.11 4255 VAL A O 1
ATOM 623 N N . GLY A 1 110 ? 32.294 16.512 44.258 1.00 30.41 4256 GLY A N 1
ATOM 624 C CA . GLY A 1 110 ? 32.727 15.335 45.027 1.00 28.83 4256 GLY A CA 1
ATOM 625 C C . GLY A 1 110 ? 31.959 15.173 46.326 1.00 28.50 4256 GLY A C 1
ATOM 626 O O . GLY A 1 110 ? 31.105 16.003 46.672 1.00 32.06 4256 GLY A O 1
ATOM 627 N N . GLY A 1 111 ? 32.243 14.087 47.035 1.00 36.40 4257 GLY A N 1
ATOM 628 C CA . GLY A 1 111 ? 31.672 13.827 48.358 1.00 35.50 4257 GLY A CA 1
ATOM 629 C C . GLY A 1 111 ? 32.670 14.105 49.473 1.00 34.48 4257 GLY A C 1
ATOM 630 O O . GLY A 1 111 ? 33.833 14.628 49.207 1.00 37.15 4257 GLY A O 1
ATOM 631 N N . ASN A 1 112 ? 32.230 13.717 50.667 1.00 40.96 4258 ASN A N 1
ATOM 632 C CA . ASN A 1 112 ? 32.826 14.064 51.978 1.00 42.59 4258 ASN A CA 1
ATOM 633 C C . ASN A 1 112 ? 33.391 12.828 52.668 1.00 49.06 4258 ASN A C 1
ATOM 634 O O . ASN A 1 112 ? 33.650 12.928 53.865 1.00 45.41 4258 ASN A O 1
ATOM 639 N N . SER A 1 113 ? 33.592 11.721 51.952 1.00 51.12 4259 SER A N 1
ATOM 640 C CA . SER A 1 113 ? 34.299 10.539 52.505 1.00 53.95 4259 SER A CA 1
ATOM 641 C C . SER A 1 113 ? 35.802 10.860 52.505 1.00 53.71 4259 SER A C 1
ATOM 642 O O . SER A 1 113 ? 36.209 11.770 51.749 1.00 51.57 4259 SER A O 1
ATOM 645 N N . VAL A 1 114 ? 36.580 10.220 53.386 1.00 47.46 4260 VAL A N 1
ATOM 646 C CA . VAL A 1 114 ? 38.050 10.432 53.510 1.00 47.68 4260 VAL A CA 1
ATOM 647 C C . VAL A 1 114 ? 38.689 10.089 52.164 1.00 44.82 4260 VAL A C 1
ATOM 648 O O . VAL A 1 114 ? 39.646 10.762 51.750 1.00 41.90 4260 VAL A O 1
ATOM 652 N N . SER A 1 115 ? 38.196 9.047 51.500 1.00 49.88 4261 SER A N 1
ATOM 653 C CA . SER A 1 115 ? 38.751 8.592 50.203 1.00 44.42 4261 SER A CA 1
ATOM 654 C C . SER A 1 115 ? 38.465 9.671 49.157 1.00 39.45 4261 SER A C 1
ATOM 655 O O . SER A 1 115 ? 37.311 10.083 49.049 1.00 43.44 4261 SER A O 1
ATOM 658 N N . GLY A 1 116 ? 39.491 10.071 48.415 1.00 40.87 4262 GLY A N 1
ATOM 659 C CA . GLY A 1 116 ? 39.468 11.217 47.494 1.00 43.10 4262 GLY A CA 1
ATOM 660 C C . GLY A 1 116 ? 38.492 10.990 46.344 1.00 45.50 4262 GLY A C 1
ATOM 661 O O . GLY A 1 116 ? 38.264 9.827 45.956 1.00 50.55 4262 GLY A O 1
ATOM 662 N N . ASP A 1 117 ? 37.909 12.073 45.839 1.00 38.48 4263 ASP A N 1
ATOM 663 C CA . ASP A 1 117 ? 37.338 12.138 44.476 1.00 31.70 4263 ASP A CA 1
ATOM 664 C C . ASP A 1 117 ? 38.483 12.513 43.553 1.00 33.13 4263 ASP A C 1
ATOM 665 O O . ASP A 1 117 ? 39.451 13.136 44.019 1.00 31.92 4263 ASP A O 1
ATOM 670 N N . THR A 1 118 ? 38.415 12.070 42.307 1.00 30.96 4264 THR A N 1
ATOM 671 C CA . THR A 1 118 ? 39.168 12.604 41.165 1.00 30.30 4264 THR A CA 1
ATOM 672 C C . THR A 1 118 ? 38.135 13.327 40.309 1.00 32.06 4264 THR A C 1
ATOM 673 O O . THR A 1 118 ? 37.155 12.652 39.867 1.00 33.71 4264 THR A O 1
ATOM 677 N N . LEU A 1 119 ? 38.232 14.654 40.243 1.00 28.49 4265 LEU A N 1
ATOM 678 C CA . LEU A 1 119 ? 37.326 15.513 39.445 1.00 28.14 4265 LEU A CA 1
ATOM 679 C C . LEU A 1 119 ? 38.112 16.066 38.268 1.00 29.18 4265 LEU A C 1
ATOM 680 O O . LEU A 1 119 ? 38.984 16.908 38.487 1.00 31.11 4265 LEU A O 1
ATOM 685 N N . ASP A 1 120 ? 37.840 15.565 37.063 1.00 27.11 4266 ASP A N 1
ATOM 686 C CA . ASP A 1 120 ? 38.514 15.999 35.820 1.00 28.90 4266 ASP A CA 1
ATOM 687 C C . ASP A 1 120 ? 37.584 16.908 35.008 1.00 31.37 4266 ASP A C 1
ATOM 688 O O . ASP A 1 120 ? 36.633 16.393 34.350 1.00 32.44 4266 ASP A O 1
ATOM 693 N N . GLY A 1 121 ? 37.865 18.209 35.038 1.00 27.76 4267 GLY A N 1
ATOM 694 C CA . GLY A 1 121 ? 37.051 19.246 34.407 1.00 29.56 4267 GLY A CA 1
ATOM 695 C C . GLY A 1 121 ? 37.056 19.127 32.895 1.00 30.24 4267 GLY A C 1
ATOM 696 O O . GLY A 1 121 ? 35.987 19.400 32.295 1.00 26.37 4267 GLY A O 1
ATOM 697 N N . GLY A 1 122 ? 38.194 18.724 32.306 1.00 28.45 4268 GLY A N 1
ATOM 698 C CA . GLY A 1 122 ? 38.378 18.700 30.846 1.00 29.08 4268 GLY A CA 1
ATOM 699 C C . GLY A 1 122 ? 38.433 20.104 30.296 1.00 29.82 4268 GLY A C 1
ATOM 700 O O . GLY A 1 122 ? 38.742 21.074 31.069 1.00 24.27 4268 GLY A O 1
ATOM 701 N N . THR A 1 123 ? 38.161 20.257 28.998 1.00 26.21 4269 THR A N 1
ATOM 702 C CA . THR A 1 123 ? 38.119 21.595 28.388 1.00 25.21 4269 THR A CA 1
ATOM 703 C C . THR A 1 123 ? 36.888 22.336 28.953 1.00 24.78 4269 THR A C 1
ATOM 704 O O . THR A 1 123 ? 36.010 21.703 29.634 1.00 27.11 4269 THR A O 1
ATOM 708 N N . GLY A 1 124 ? 36.842 23.623 28.677 1.00 23.83 4270 GLY A N 1
ATOM 709 C CA . GLY A 1 124 ? 35.817 24.518 29.233 1.00 29.39 4270 GLY A CA 1
ATOM 710 C C . GLY A 1 124 ? 36.211 25.038 30.600 1.00 27.12 4270 GLY A C 1
ATOM 711 O O . GLY A 1 124 ? 37.315 24.721 31.133 1.00 22.23 4270 GLY A O 1
ATOM 712 N N . ASN A 1 125 ? 35.365 25.931 31.110 1.00 29.78 4271 ASN A N 1
ATOM 713 C CA . ASN A 1 125 ? 35.592 26.662 32.378 1.00 26.79 4271 ASN A CA 1
ATOM 714 C C . ASN A 1 125 ? 34.784 25.907 33.443 1.00 23.35 4271 ASN A C 1
ATOM 715 O O . ASN A 1 125 ? 33.566 26.031 33.442 1.00 24.59 4271 ASN A O 1
ATOM 720 N N . ASP A 1 126 ? 35.437 25.048 34.218 1.00 20.94 4272 ASP A N 1
ATOM 721 C CA . ASP A 1 126 ? 34.769 24.104 35.132 1.00 20.52 4272 ASP A CA 1
ATOM 722 C C . ASP A 1 126 ? 34.796 24.600 36.599 1.00 22.44 4272 ASP A C 1
ATOM 723 O O . ASP A 1 126 ? 35.729 25.322 37.001 1.00 22.28 4272 ASP A O 1
ATOM 728 N N . ILE A 1 127 ? 33.826 24.131 37.380 1.00 22.65 4273 ILE A N 1
ATOM 729 C CA . ILE A 1 127 ? 33.719 24.327 38.850 1.00 23.14 4273 ILE A CA 1
ATOM 730 C C . ILE A 1 127 ? 33.931 22.933 39.420 1.00 23.68 4273 ILE A C 1
ATOM 731 O O . ILE A 1 127 ? 33.155 22.020 39.058 1.00 25.32 4273 ILE A O 1
ATOM 736 N N . LEU A 1 128 ? 34.951 22.790 40.255 1.00 23.48 4274 LEU A N 1
ATOM 737 C CA . LEU A 1 128 ? 35.392 21.501 40.825 1.00 23.84 4274 LEU A CA 1
ATOM 738 C C . LEU A 1 128 ? 35.224 21.630 42.333 1.00 22.39 4274 LEU A C 1
ATOM 739 O O . LEU A 1 128 ? 35.981 22.417 42.932 1.00 19.99 4274 LEU A O 1
ATOM 744 N N . VAL A 1 129 ? 34.211 20.983 42.891 1.00 21.43 4275 VAL A N 1
ATOM 745 C CA . VAL A 1 129 ? 33.853 21.130 44.330 1.00 24.28 4275 VAL A CA 1
ATOM 746 C C . VAL A 1 129 ? 34.378 19.890 45.074 1.00 27.14 4275 VAL A C 1
ATOM 747 O O . VAL A 1 129 ? 33.850 18.794 44.867 1.00 27.18 4275 VAL A O 1
ATOM 751 N N . ALA A 1 130 ? 35.359 20.042 45.951 1.00 27.15 4276 ALA A N 1
ATOM 752 C CA . ALA A 1 130 ? 36.070 18.887 46.546 1.00 27.14 4276 ALA A CA 1
ATOM 753 C C . ALA A 1 130 ? 35.193 18.135 47.545 1.00 27.23 4276 ALA A C 1
ATOM 754 O O . ALA A 1 130 ? 35.219 16.873 47.566 1.00 29.66 4276 ALA A O 1
ATOM 756 N N . GLY A 1 131 ? 34.484 18.848 48.405 1.00 27.51 4277 GLY A N 1
ATOM 757 C CA . GLY A 1 131 ? 34.024 18.237 49.662 1.00 28.66 4277 GLY A CA 1
ATOM 758 C C . GLY A 1 131 ? 35.224 17.948 50.555 1.00 30.03 4277 GLY A C 1
ATOM 759 O O . GLY A 1 131 ? 36.351 18.389 50.228 1.00 30.99 4277 GLY A O 1
ATOM 760 N N . LEU A 1 132 ? 35.020 17.159 51.605 1.00 32.49 4278 LEU A N 1
ATOM 761 C CA . LEU A 1 132 ? 36.116 16.619 52.450 1.00 36.44 4278 LEU A CA 1
ATOM 762 C C . LEU A 1 132 ? 36.907 15.543 51.698 1.00 40.11 4278 LEU A C 1
ATOM 763 O O . LEU A 1 132 ? 36.450 15.075 50.640 1.00 43.18 4278 LEU A O 1
ATOM 768 N N . GLY A 1 133 ? 38.077 15.185 52.221 1.00 35.22 4279 GLY A N 1
ATOM 769 C CA . GLY A 1 133 ? 38.843 14.006 51.797 1.00 36.46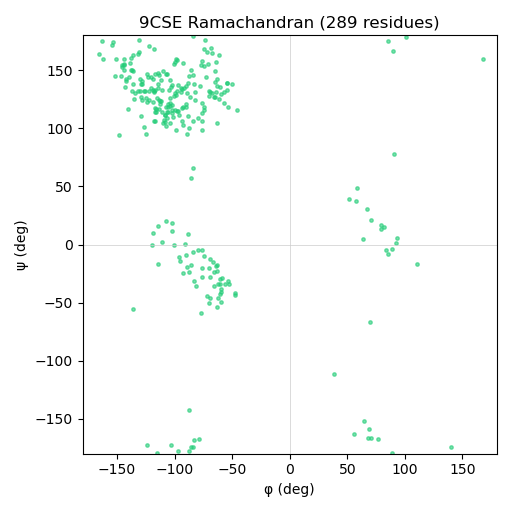 4279 GLY A CA 1
ATOM 770 C C . GLY A 1 133 ? 39.998 14.308 50.881 1.00 35.26 4279 GLY A C 1
ATOM 771 O O . GLY A 1 133 ? 40.215 15.489 50.542 1.00 40.58 4279 GLY A O 1
ATOM 772 N N . GLY A 1 134 ? 40.723 13.250 50.501 1.00 33.28 4280 GLY A N 1
ATOM 773 C CA . GLY A 1 134 ? 42.014 13.334 49.802 1.00 33.10 4280 GLY A CA 1
ATOM 774 C C . GLY A 1 134 ? 41.836 13.466 48.302 1.00 33.94 4280 GLY A C 1
ATOM 775 O O . GLY A 1 134 ? 42.459 12.672 47.555 1.00 38.83 4280 GLY A O 1
ATOM 776 N N . ASP A 1 135 ? 41.104 14.511 47.896 1.00 34.02 4281 ASP A N 1
ATOM 777 C CA . ASP A 1 135 ? 40.570 14.755 46.531 1.00 32.72 4281 ASP A CA 1
ATOM 778 C C . ASP A 1 135 ? 41.703 15.160 45.580 1.00 33.94 4281 ASP A C 1
ATOM 779 O O . ASP A 1 135 ? 42.700 15.786 46.020 1.00 34.62 4281 ASP A O 1
ATOM 784 N N . THR A 1 136 ? 41.620 14.730 44.322 1.00 30.07 4282 THR A N 1
ATOM 785 C CA . THR A 1 136 ? 42.469 15.193 43.206 1.00 29.13 4282 THR A CA 1
ATOM 786 C C . THR A 1 136 ? 41.585 15.964 42.212 1.00 31.64 4282 THR A C 1
ATOM 787 O O . THR A 1 136 ? 40.625 15.369 41.688 1.00 31.81 4282 THR A O 1
ATOM 791 N N . LEU A 1 137 ? 41.938 17.216 41.934 1.00 30.17 4283 LEU A N 1
ATOM 792 C CA . LEU A 1 137 ? 41.160 18.160 41.106 1.00 29.68 4283 LEU A CA 1
ATOM 793 C C . LEU A 1 137 ? 42.025 18.484 39.897 1.00 30.27 4283 LEU A C 1
ATOM 794 O O . LEU A 1 137 ? 43.072 19.095 40.079 1.00 27.81 4283 LEU A O 1
ATOM 799 N N . PHE A 1 138 ? 41.588 18.071 38.711 1.00 27.24 4284 PHE A N 1
ATOM 800 C CA . PHE A 1 138 ? 42.216 18.377 37.410 1.00 26.67 4284 PHE A CA 1
ATOM 801 C C . PHE A 1 138 ? 41.321 19.389 36.681 1.00 28.09 4284 PHE A C 1
ATOM 802 O O . PHE A 1 138 ? 40.244 18.954 36.168 1.00 26.05 4284 PHE A O 1
ATOM 810 N N . GLY A 1 139 ? 41.704 20.668 36.681 1.00 24.67 4285 GLY A N 1
ATOM 811 C CA . GLY A 1 139 ? 40.965 21.715 35.970 1.00 26.53 4285 GLY A CA 1
ATOM 812 C C . GLY A 1 139 ? 40.923 21.411 34.482 1.00 30.95 4285 GLY A C 1
ATOM 813 O O . GLY A 1 139 ? 39.912 21.720 33.844 1.00 29.17 4285 GLY A O 1
ATOM 814 N N . GLY A 1 140 ? 42.060 20.969 33.928 1.00 32.15 4286 GLY A N 1
ATOM 815 C CA . GLY A 1 140 ? 42.248 20.847 32.472 1.00 32.60 4286 GLY A CA 1
ATOM 816 C C . GLY A 1 140 ? 42.332 22.211 31.831 1.00 28.86 4286 GLY A C 1
ATOM 817 O O . GLY A 1 140 ? 42.556 23.186 32.548 1.00 26.51 4286 GLY A O 1
ATOM 818 N N . ALA A 1 141 ? 42.235 22.299 30.501 1.00 25.60 4287 ALA A N 1
ATOM 819 C CA . ALA A 1 141 ? 42.300 23.594 29.792 1.00 26.09 4287 ALA A CA 1
ATOM 820 C C . ALA A 1 141 ? 41.126 24.470 30.258 1.00 26.05 4287 ALA A C 1
ATOM 821 O O . ALA A 1 141 ? 40.141 23.945 30.830 1.00 25.61 4287 ALA A O 1
ATOM 823 N N . GLY A 1 142 ? 41.243 25.757 29.988 1.00 28.66 4288 GLY A N 1
ATOM 824 C CA . GLY A 1 142 ? 40.278 26.796 30.368 1.00 28.17 4288 GLY A CA 1
ATOM 825 C C . GLY A 1 142 ? 40.571 27.366 31.740 1.00 27.70 4288 GLY A C 1
ATOM 826 O O . GLY A 1 142 ? 41.580 26.933 32.401 1.00 24.78 4288 GLY A O 1
ATOM 827 N N . THR A 1 143 ? 39.714 28.307 32.144 1.00 27.15 4289 THR A N 1
ATOM 828 C CA . THR A 1 143 ? 39.708 28.995 33.459 1.00 26.35 4289 THR A CA 1
ATOM 829 C C . THR A 1 143 ? 38.777 28.256 34.422 1.00 23.42 4289 THR A C 1
ATOM 830 O O . THR A 1 143 ? 37.516 28.314 34.241 1.00 23.37 4289 THR A O 1
ATOM 834 N N . ASP A 1 144 ? 39.376 27.494 35.331 1.00 20.88 4290 ASP A N 1
ATOM 835 C CA . ASP A 1 144 ? 38.681 26.575 36.254 1.00 20.17 4290 ASP A CA 1
ATOM 836 C C . ASP A 1 144 ? 38.753 27.117 37.674 1.00 22.12 4290 ASP A C 1
ATOM 837 O O . ASP A 1 144 ? 39.748 27.780 38.024 1.00 22.22 4290 ASP A O 1
ATOM 842 N N . LEU A 1 145 ? 37.726 26.797 38.443 1.00 19.74 4291 LEU A N 1
ATOM 843 C CA . LEU A 1 145 ? 37.650 27.247 39.846 1.00 20.91 4291 LEU A CA 1
ATOM 844 C C . LEU A 1 145 ? 37.435 26.007 40.702 1.00 20.05 4291 LEU A C 1
ATOM 845 O O . LEU A 1 145 ? 36.598 25.206 40.345 1.00 23.02 4291 LEU A O 1
ATOM 850 N N . ALA A 1 146 ? 38.208 25.865 41.779 1.00 19.78 4292 ALA A N 1
ATOM 851 C CA . ALA A 1 146 ? 38.018 24.852 42.831 1.00 19.77 4292 ALA A CA 1
ATOM 852 C C . ALA A 1 146 ? 37.263 25.478 44.012 1.00 20.31 4292 ALA A C 1
ATOM 853 O O . ALA A 1 146 ? 37.654 26.563 44.484 1.00 23.30 4292 ALA A O 1
ATOM 855 N N . VAL A 1 147 ? 36.247 24.808 44.505 1.00 21.76 4293 VAL A N 1
ATOM 856 C CA . VAL A 1 147 ? 35.516 25.183 45.750 1.00 20.72 4293 VAL A CA 1
ATOM 857 C C . VAL A 1 147 ? 35.991 24.251 46.873 1.00 23.66 4293 VAL A C 1
ATOM 858 O O . VAL A 1 147 ? 35.751 23.015 46.821 1.00 23.73 4293 VAL A O 1
ATOM 862 N N . LEU A 1 148 ? 36.630 24.848 47.875 1.00 23.82 4294 LEU A N 1
ATOM 863 C CA . LEU A 1 148 ? 37.123 24.183 49.100 1.00 25.12 4294 LEU A CA 1
ATOM 864 C C . LEU A 1 148 ? 36.331 24.712 50.314 1.00 28.83 4294 LEU A C 1
ATOM 865 O O . LEU A 1 148 ? 35.918 25.938 50.353 1.00 26.04 4294 LEU A O 1
ATOM 870 N N . MET A 1 149 ? 36.100 23.838 51.279 1.00 27.14 4295 MET A N 1
ATOM 871 C CA . MET A 1 149 ? 35.418 24.181 52.546 1.00 27.80 4295 MET A CA 1
ATOM 872 C C . MET A 1 149 ? 36.375 24.942 53.486 1.00 27.89 4295 MET A C 1
ATOM 873 O O . MET A 1 149 ? 37.596 24.796 53.353 1.00 27.58 4295 MET A O 1
ATOM 878 N N . GLY A 1 150 ? 35.815 25.700 54.424 1.00 28.68 4296 GLY A N 1
ATOM 879 C CA . GLY A 1 150 ? 36.585 26.517 55.373 1.00 28.63 4296 GLY A CA 1
ATOM 880 C C . GLY A 1 150 ? 37.115 27.787 54.735 1.00 29.99 4296 GLY A C 1
ATOM 881 O O . GLY A 1 150 ? 36.680 28.140 53.642 1.00 29.34 4296 GLY A O 1
ATOM 882 N N . SER A 1 151 ? 38.029 28.466 55.422 1.00 31.33 4297 SER A N 1
ATOM 883 C CA . SER A 1 151 ? 38.616 29.751 54.977 1.00 33.48 4297 SER A CA 1
ATOM 884 C C . SER A 1 151 ? 39.969 29.494 54.353 1.00 26.81 4297 SER A C 1
ATOM 885 O O . SER A 1 151 ? 40.573 28.478 54.689 1.00 27.57 4297 SER A O 1
ATOM 888 N N . ARG A 1 152 ? 40.428 30.402 53.494 1.00 29.50 4298 ARG A N 1
ATOM 889 C CA . ARG A 1 152 ? 41.779 30.324 52.897 1.00 31.00 4298 ARG A CA 1
ATOM 890 C C . ARG A 1 152 ? 42.811 30.040 54.001 1.00 30.67 4298 ARG A C 1
ATOM 891 O O . ARG A 1 152 ? 43.755 29.239 53.788 1.00 27.34 4298 ARG A O 1
ATOM 899 N N . ALA A 1 153 ? 42.664 30.693 55.155 1.00 32.39 4299 ALA A N 1
ATOM 900 C CA . ALA A 1 153 ? 43.655 30.630 56.256 1.00 31.80 4299 ALA A CA 1
ATOM 901 C C . ALA A 1 153 ? 43.771 29.206 56.816 1.00 32.75 4299 ALA A C 1
ATOM 902 O O . ALA A 1 153 ? 44.800 28.909 57.434 1.00 33.89 4299 ALA A O 1
ATOM 904 N N . ASN A 1 154 ? 42.790 28.331 56.581 1.00 30.67 4300 ASN A N 1
ATOM 905 C CA . ASN A 1 154 ? 42.833 26.914 57.046 1.00 33.33 4300 ASN A CA 1
ATOM 906 C C . ASN A 1 154 ? 43.771 26.057 56.166 1.00 32.07 4300 ASN A C 1
AT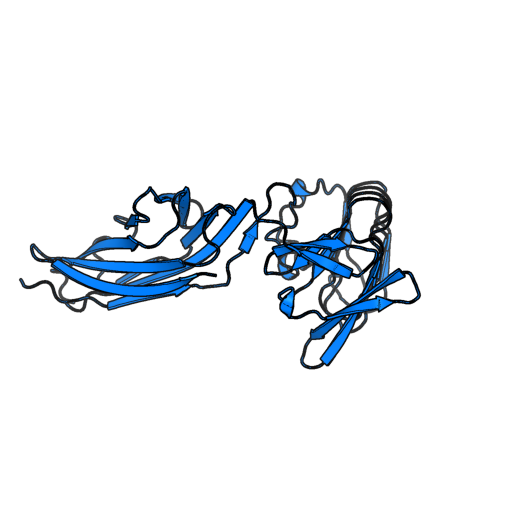OM 907 O O . ASN A 1 154 ? 43.939 24.876 56.493 1.00 33.11 4300 ASN A O 1
ATOM 912 N N . TYR A 1 155 ? 44.345 26.594 55.089 1.00 29.63 4301 TYR A N 1
ATOM 913 C CA . TYR A 1 155 ? 45.016 25.796 54.026 1.00 35.06 4301 TYR A CA 1
ATOM 914 C C . TYR A 1 155 ? 46.497 26.153 53.980 1.00 31.34 4301 TYR A C 1
ATOM 915 O O . TYR A 1 155 ? 46.845 27.334 54.025 1.00 32.16 4301 TYR A O 1
ATOM 924 N N . VAL A 1 156 ? 47.313 25.111 53.945 1.00 32.30 4302 VAL A N 1
ATOM 925 C CA . VAL A 1 156 ? 48.754 25.149 53.601 1.00 33.61 4302 VAL A CA 1
ATOM 926 C C . VAL A 1 156 ? 48.870 24.720 52.134 1.00 33.54 4302 VAL A C 1
ATOM 927 O O . VAL A 1 156 ? 48.281 23.690 51.790 1.00 33.67 4302 VAL A O 1
ATOM 931 N N . ILE A 1 157 ? 49.563 25.513 51.326 1.00 29.90 4303 ILE A N 1
ATOM 932 C CA . ILE A 1 157 ? 49.906 25.252 49.903 1.00 34.57 4303 ILE A CA 1
ATOM 933 C C . ILE A 1 157 ? 51.350 24.762 49.848 1.00 36.07 4303 ILE A C 1
ATOM 934 O O . ILE A 1 157 ? 52.200 25.495 50.370 1.00 35.79 4303 ILE A O 1
ATOM 939 N N . GLU A 1 158 ? 51.611 23.614 49.201 1.00 33.21 4304 GLU A N 1
ATOM 940 C CA . GLU A 1 158 ? 52.974 23.138 48.783 1.00 33.63 4304 GLU A CA 1
ATOM 941 C C . GLU A 1 158 ? 53.092 22.932 47.269 1.00 36.19 4304 GLU A C 1
ATOM 942 O O . GLU A 1 158 ? 52.155 22.401 46.663 1.00 35.61 4304 GLU A O 1
ATOM 948 N N . ARG A 1 159 ? 54.249 23.228 46.688 1.00 38.12 4305 ARG A N 1
ATOM 949 C CA . ARG A 1 159 ? 54.528 22.902 45.269 1.00 36.40 4305 ARG A CA 1
ATOM 950 C C . ARG A 1 159 ? 54.873 21.410 45.181 1.00 42.31 4305 ARG A C 1
ATOM 951 O O . ARG A 1 159 ? 55.639 20.886 46.063 1.00 33.21 4305 ARG A O 1
ATOM 959 N N . ARG A 1 160 ? 54.328 20.729 44.180 1.00 36.57 4306 ARG A N 1
ATOM 960 C CA . ARG A 1 160 ? 54.653 19.302 43.933 1.00 38.42 4306 ARG A CA 1
ATOM 961 C C . ARG A 1 160 ? 55.708 19.187 42.831 1.00 38.15 4306 ARG A C 1
ATOM 962 O O . ARG A 1 160 ? 55.777 20.082 41.983 1.00 40.83 4306 ARG A O 1
ATOM 970 N N . SER A 1 161 ? 56.422 18.057 42.760 1.00 42.10 4307 SER A N 1
ATOM 971 C CA . SER A 1 161 ? 57.379 17.794 41.648 1.00 39.31 4307 SER A CA 1
ATOM 972 C C . SER A 1 161 ? 56.627 17.796 40.322 1.00 44.05 4307 SER A C 1
ATOM 973 O O . SER A 1 161 ? 57.254 18.170 39.304 1.00 44.68 4307 SER A O 1
ATOM 976 N N . ASP A 1 162 ? 55.334 17.416 40.330 1.00 39.72 4308 ASP A N 1
ATOM 977 C CA . ASP A 1 162 ? 54.575 17.185 39.072 1.00 42.32 4308 ASP A CA 1
ATOM 978 C C . ASP A 1 162 ? 53.931 18.482 38.584 1.00 42.77 4308 ASP A C 1
ATOM 979 O O . ASP A 1 162 ? 53.152 18.394 37.648 1.00 45.65 4308 ASP A O 1
ATOM 984 N N . GLY A 1 163 ? 54.251 19.638 39.170 1.00 47.04 4309 GLY A N 1
ATOM 985 C CA . GLY A 1 163 ? 53.670 20.931 38.746 1.00 45.26 4309 GLY A CA 1
ATOM 986 C C . GLY A 1 163 ? 52.321 21.215 39.403 1.00 40.71 4309 GLY A C 1
ATOM 987 O O . GLY A 1 163 ? 51.808 22.325 39.258 1.00 44.54 4309 GLY A O 1
ATOM 988 N N . GLY A 1 164 ? 51.743 20.254 40.111 1.00 38.07 4310 GLY A N 1
ATOM 989 C CA . GLY A 1 164 ? 50.499 20.459 40.858 1.00 35.87 4310 GLY A CA 1
ATOM 990 C C . GLY A 1 164 ? 50.796 21.030 42.235 1.00 34.53 4310 GLY A C 1
ATOM 991 O O . GLY A 1 164 ? 51.983 21.301 42.531 1.00 33.82 4310 GLY A O 1
ATOM 992 N N . PHE A 1 165 ? 49.768 21.151 43.070 1.00 31.81 4311 PHE A N 1
ATOM 993 C CA . PHE A 1 165 ? 49.897 21.716 44.432 1.00 30.77 4311 PHE A CA 1
ATOM 994 C C . PHE A 1 165 ? 49.115 20.859 45.402 1.00 30.94 4311 PHE A C 1
ATOM 995 O O . PHE A 1 165 ? 47.984 20.425 45.075 1.00 28.65 4311 PHE A O 1
ATOM 1003 N N . ASN A 1 166 ? 49.716 20.620 46.573 1.00 27.79 4312 ASN A N 1
ATOM 1004 C CA . ASN A 1 166 ? 49.023 20.076 47.751 1.00 28.48 4312 ASN A CA 1
ATOM 1005 C C . ASN A 1 166 ? 48.318 21.223 48.481 1.00 32.68 4312 ASN A C 1
ATOM 1006 O O . ASN A 1 166 ? 48.978 22.252 48.754 1.00 31.05 4312 ASN A O 1
ATOM 1011 N N . PHE A 1 167 ? 47.040 21.035 48.807 1.00 29.04 4313 PHE A N 1
ATOM 1012 C CA . PHE A 1 167 ? 46.267 21.914 49.711 1.00 30.40 4313 PHE A CA 1
ATOM 1013 C C . PHE A 1 167 ? 46.043 21.096 50.960 1.00 30.01 4313 PHE A C 1
ATOM 1014 O O . PHE A 1 167 ? 45.252 20.157 50.894 1.00 32.06 4313 PHE A O 1
ATOM 1022 N N . LEU A 1 168 ? 46.780 21.391 52.037 1.00 30.09 4314 LEU A N 1
ATOM 1023 C CA . LEU A 1 168 ? 46.638 20.654 53.312 1.00 32.06 4314 LEU A CA 1
ATOM 1024 C C . LEU A 1 168 ? 45.730 21.457 54.217 1.00 32.17 4314 LEU A C 1
ATOM 1025 O O . LEU A 1 168 ? 45.878 22.689 54.291 1.00 36.86 4314 LEU A O 1
ATOM 1030 N N . VAL A 1 169 ? 44.837 20.740 54.879 1.00 30.21 4315 VAL A N 1
ATOM 1031 C CA . VAL A 1 169 ? 43.776 21.280 55.741 1.00 33.39 4315 VAL A CA 1
ATOM 1032 C C . VAL A 1 169 ? 43.522 20.194 56.769 1.00 37.59 4315 VAL A C 1
ATOM 1033 O O . VAL A 1 169 ? 43.617 19.021 56.373 1.00 40.21 4315 VAL A O 1
ATOM 1037 N N . LYS A 1 170 ? 43.203 20.558 58.012 1.00 40.72 4316 LYS A N 1
ATOM 1038 C CA . LYS A 1 170 ? 42.704 19.573 59.002 1.00 44.17 4316 LYS A CA 1
ATOM 1039 C C . LYS A 1 170 ? 41.198 19.381 58.771 1.00 44.96 4316 LYS A C 1
ATOM 1040 O O . LYS A 1 170 ? 40.454 20.370 58.707 1.00 43.19 4316 LYS A O 1
ATOM 1046 N N . GLU A 1 171 ? 40.770 18.142 58.558 1.00 42.52 4317 GLU A N 1
ATOM 1047 C CA . GLU A 1 171 ? 39.331 17.779 58.557 1.00 47.09 4317 GLU A CA 1
ATOM 1048 C C . GLU A 1 171 ? 39.132 16.699 59.630 1.00 47.58 4317 GLU A C 1
ATOM 1049 O O . GLU A 1 171 ? 39.837 15.679 59.568 1.00 45.33 4317 GLU A O 1
ATOM 1055 N N . ASN A 1 172 ? 38.227 16.924 60.585 1.00 57.95 4318 ASN A N 1
ATOM 1056 C CA . ASN A 1 172 ? 37.953 15.966 61.694 1.00 65.91 4318 ASN A CA 1
ATOM 1057 C C . ASN A 1 172 ? 39.265 15.731 62.461 1.00 67.72 4318 ASN A C 1
ATOM 1058 O O . ASN A 1 172 ? 39.650 14.553 62.632 1.00 73.14 4318 ASN A O 1
ATOM 1063 N N . GLY A 1 173 ? 39.968 16.817 62.813 1.00 65.86 4319 GLY A N 1
ATOM 1064 C CA . GLY A 1 173 ? 41.240 16.801 63.563 1.00 57.53 4319 GLY A CA 1
ATOM 1065 C C . GLY A 1 173 ? 42.388 16.112 62.836 1.00 58.09 4319 GLY A C 1
ATOM 1066 O O . GLY A 1 173 ? 43.464 15.996 63.439 1.00 56.17 4319 GLY A O 1
ATOM 1067 N N . VAL A 1 174 ? 42.223 15.674 61.587 1.00 53.96 4320 VAL A N 1
ATOM 1068 C CA . VAL A 1 174 ? 43.309 14.973 60.833 1.00 50.43 4320 VAL A CA 1
ATOM 1069 C C . VAL A 1 174 ? 43.746 15.840 59.652 1.00 53.60 4320 VAL A C 1
ATOM 1070 O O . VAL A 1 174 ? 42.862 16.388 58.964 1.00 55.16 4320 VAL A O 1
ATOM 1074 N N . THR A 1 175 ? 45.052 15.915 59.401 1.00 49.81 4321 THR A N 1
ATOM 1075 C CA . THR A 1 175 ? 45.634 16.652 58.252 1.00 52.90 4321 THR A CA 1
ATOM 1076 C C . THR A 1 175 ? 45.384 15.837 56.982 1.00 57.22 4321 THR A C 1
ATOM 1077 O O . THR A 1 175 ? 45.887 14.706 56.895 1.00 66.67 4321 THR A O 1
ATOM 1081 N N . ILE A 1 176 ? 44.645 16.408 56.032 1.00 49.62 4322 ILE A N 1
ATOM 1082 C CA . ILE A 1 176 ? 44.364 15.781 54.712 1.00 45.66 4322 ILE A CA 1
ATOM 1083 C C . ILE A 1 176 ? 45.022 16.608 53.609 1.00 43.52 4322 ILE A C 1
ATOM 1084 O O . ILE A 1 176 ? 45.125 17.850 53.750 1.00 41.86 4322 ILE A O 1
ATOM 1089 N N . SER A 1 177 ? 45.452 15.950 52.540 1.00 39.14 4323 SER A N 1
ATOM 1090 C CA . SER A 1 177 ? 46.061 16.622 51.371 1.00 40.88 4323 SER A CA 1
ATOM 1091 C C . SER A 1 177 ? 45.175 16.435 50.131 1.00 43.56 4323 SER A C 1
ATOM 1092 O O . SER A 1 177 ? 44.806 15.283 49.821 1.00 38.52 4323 SER A O 1
ATOM 1095 N N . LYS A 1 178 ? 44.814 17.545 49.487 1.00 38.17 4324 LYS A N 1
ATOM 1096 C CA . LYS A 1 178 ? 44.105 17.567 48.187 1.00 33.58 4324 LYS A CA 1
ATOM 1097 C C . LYS A 1 178 ? 45.139 18.017 47.173 1.00 33.46 4324 LYS A C 1
ATOM 1098 O O . LYS A 1 178 ? 46.027 18.781 47.545 1.00 34.74 4324 LYS A O 1
ATOM 1104 N N . SER A 1 179 ? 45.090 17.540 45.947 1.00 31.95 4325 SER A N 1
ATOM 1105 C CA . SER A 1 179 ? 46.033 18.022 44.917 1.00 30.16 4325 SER A CA 1
ATOM 1106 C C . SER A 1 179 ? 45.244 18.754 43.839 1.00 28.24 4325 SER A C 1
ATOM 1107 O O . SER A 1 179 ? 44.184 18.239 43.417 1.00 31.40 4325 SER A O 1
ATOM 1110 N N . LEU A 1 180 ? 45.737 19.912 43.424 1.00 25.30 4326 LEU A N 1
ATOM 1111 C CA . LEU A 1 180 ? 45.062 20.724 42.397 1.00 26.74 4326 LEU A CA 1
ATOM 1112 C C . LEU A 1 180 ? 46.018 20.892 41.232 1.00 27.84 4326 LEU A C 1
ATOM 1113 O O . LEU A 1 180 ? 47.198 21.309 41.442 1.00 30.49 4326 LEU A O 1
ATOM 1118 N N . TYR A 1 181 ? 45.486 20.702 40.027 1.00 26.22 4327 TYR A N 1
ATOM 1119 C CA . TYR A 1 181 ? 46.254 20.889 38.783 1.00 23.85 4327 TYR A CA 1
ATOM 1120 C C . TYR A 1 181 ? 45.477 21.792 37.842 1.00 25.46 4327 TYR A C 1
ATOM 1121 O O . TYR A 1 181 ? 44.276 21.518 37.637 1.00 28.24 4327 TYR A O 1
ATOM 1130 N N . ASP A 1 182 ? 46.179 22.707 37.188 1.00 24.75 4328 ASP A N 1
ATOM 1131 C CA . ASP A 1 182 ? 45.624 23.578 36.123 1.00 26.62 4328 ASP A CA 1
ATOM 1132 C C . ASP A 1 182 ? 44.341 24.256 36.639 1.00 28.81 4328 ASP A C 1
ATOM 1133 O O . ASP A 1 182 ? 43.343 24.354 35.847 1.00 26.63 4328 ASP A O 1
ATOM 1138 N N . ILE A 1 183 ? 44.342 24.661 37.909 1.00 24.97 4329 ILE A N 1
ATOM 1139 C CA . ILE A 1 183 ? 43.222 25.452 38.512 1.00 25.56 4329 ILE A CA 1
ATOM 1140 C C . ILE A 1 183 ? 43.654 26.919 38.630 1.00 24.33 4329 ILE A C 1
ATOM 1141 O O . ILE A 1 183 ? 44.728 27.203 39.211 1.00 27.29 4329 ILE A O 1
ATOM 1146 N N . GLU A 1 184 ? 42.868 27.838 38.078 1.00 21.12 4330 GLU A N 1
ATOM 1147 C CA . GLU A 1 184 ? 43.229 29.270 38.009 1.00 24.38 4330 GLU A CA 1
ATOM 1148 C C . GLU A 1 184 ? 42.678 30.026 39.225 1.00 23.29 4330 GLU A C 1
ATOM 1149 O O . GLU A 1 184 ? 43.252 31.079 39.579 1.00 22.82 4330 GLU A O 1
ATOM 1155 N N . LEU A 1 185 ? 41.613 29.519 39.845 1.00 23.00 4331 LEU A N 1
ATOM 1156 C CA . LEU A 1 185 ? 40.875 30.246 40.924 1.00 19.98 4331 LEU A CA 1
ATOM 1157 C C . LEU A 1 185 ? 40.490 29.273 42.028 1.00 21.60 4331 LEU A C 1
A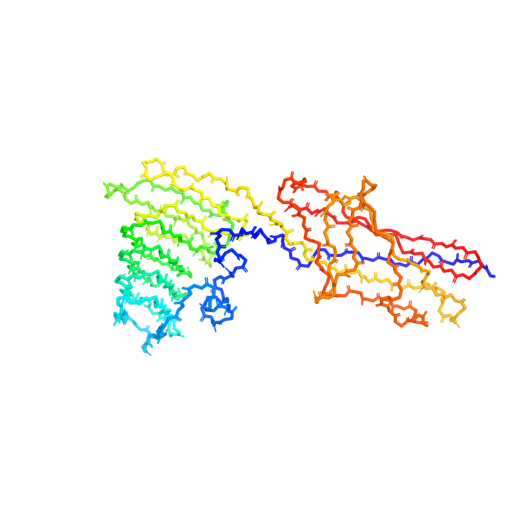TOM 1158 O O . LEU A 1 185 ? 40.150 28.089 41.733 1.00 19.24 4331 LEU A O 1
ATOM 1163 N N . VAL A 1 186 ? 40.532 29.736 43.270 1.00 20.16 4332 VAL A N 1
ATOM 1164 C CA . VAL A 1 186 ? 40.108 28.902 44.431 1.00 22.05 4332 VAL A CA 1
ATOM 1165 C C . VAL A 1 186 ? 39.126 29.720 45.255 1.00 21.58 4332 VAL A C 1
ATOM 1166 O O . VAL A 1 186 ? 39.439 30.892 45.592 1.00 25.66 4332 VAL A O 1
ATOM 1170 N N . GLN A 1 187 ? 37.976 29.112 45.496 1.00 21.36 4333 GLN A N 1
ATOM 1171 C CA . GLN A 1 187 ? 36.871 29.706 46.254 1.00 23.47 4333 GLN A CA 1
ATOM 1172 C C . GLN A 1 187 ? 36.904 29.037 47.609 1.00 25.03 4333 GLN A C 1
ATOM 1173 O O . GLN A 1 187 ? 36.846 27.776 47.672 1.00 26.11 4333 GLN A O 1
ATOM 1179 N N . PHE A 1 188 ? 37.045 29.842 48.644 1.00 25.21 4334 PHE A N 1
ATOM 1180 C CA . PHE A 1 188 ? 36.825 29.419 50.047 1.00 24.47 4334 PHE A CA 1
ATOM 1181 C C . PHE A 1 188 ? 35.635 30.207 50.604 1.00 24.32 4334 PHE A C 1
ATOM 1182 O O . PHE A 1 188 ? 35.079 31.023 49.872 1.00 23.33 4334 PHE A O 1
ATOM 1190 N N . ASP A 1 189 ? 35.280 29.985 51.874 1.00 28.82 4335 ASP A N 1
ATOM 1191 C CA . ASP A 1 189 ? 34.142 30.668 52.549 1.00 28.46 4335 ASP A CA 1
ATOM 1192 C C . ASP A 1 189 ? 34.375 32.172 52.568 1.00 28.16 4335 ASP A C 1
ATOM 1193 O O . ASP A 1 189 ? 33.382 32.914 52.380 1.00 28.45 4335 ASP A O 1
ATOM 1198 N N . ASP A 1 190 ? 35.639 32.593 52.682 1.00 23.32 4336 ASP A N 1
ATOM 1199 C CA . ASP A 1 190 ? 36.047 34.011 52.844 1.00 25.67 4336 ASP A CA 1
ATOM 1200 C C . ASP A 1 190 ? 36.305 34.648 51.474 1.00 26.04 4336 ASP A C 1
ATOM 1201 O O . ASP A 1 190 ? 36.571 35.815 51.438 1.00 27.95 4336 ASP A O 1
ATOM 1206 N N . GLY A 1 191 ? 36.153 33.938 50.352 1.00 24.05 4337 GLY A N 1
ATOM 1207 C CA . GLY A 1 191 ? 36.192 34.594 49.048 1.00 24.10 4337 GLY A CA 1
ATOM 1208 C C . GLY A 1 191 ? 36.933 33.807 47.976 1.00 24.01 4337 GLY A C 1
ATOM 1209 O O . GLY A 1 191 ? 37.331 32.652 48.196 1.00 22.00 4337 GLY A O 1
ATOM 1210 N N . ILE A 1 192 ? 37.079 34.446 46.827 1.00 23.08 4338 ILE A N 1
ATOM 1211 C CA . ILE A 1 192 ? 37.730 33.843 45.635 1.00 24.88 4338 ILE A CA 1
ATOM 1212 C C . ILE A 1 192 ? 39.125 34.450 45.485 1.00 24.12 4338 ILE A C 1
ATOM 1213 O O . ILE A 1 192 ? 39.267 35.681 45.583 1.00 24.75 4338 ILE A O 1
ATOM 1218 N N . TYR A 1 193 ? 40.101 33.578 45.273 1.00 24.75 4339 TYR A N 1
ATOM 1219 C CA . TYR A 1 193 ? 41.537 33.905 45.104 1.00 24.61 4339 TYR A CA 1
ATOM 1220 C C . TYR A 1 193 ? 41.983 33.458 43.710 1.00 22.90 4339 TYR A C 1
ATOM 1221 O O . TYR A 1 193 ? 41.692 32.313 43.307 1.00 18.99 4339 TYR A O 1
ATOM 1230 N N . GLN A 1 194 ? 42.662 34.359 43.015 1.00 25.12 4340 GLN A N 1
ATOM 1231 C CA . GLN A 1 194 ? 43.512 34.053 41.836 1.00 26.81 4340 GLN A CA 1
ATOM 1232 C C . GLN A 1 194 ? 44.700 33.197 42.287 1.00 26.41 4340 GLN A C 1
ATOM 1233 O O . GLN A 1 194 ? 45.416 33.597 43.212 1.00 24.71 4340 GLN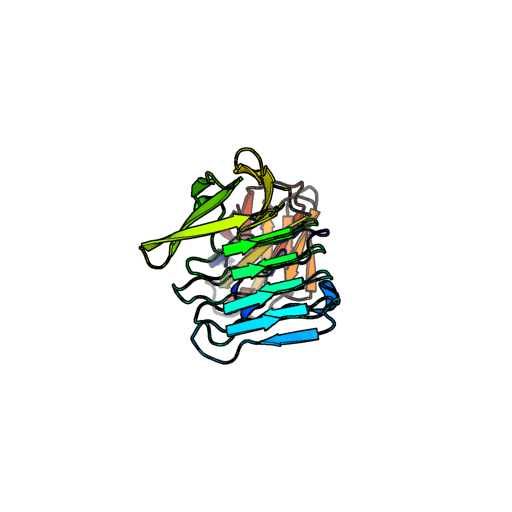 A O 1
ATOM 1239 N N . PHE A 1 195 ? 44.896 32.064 41.627 1.00 26.86 4341 PHE A N 1
ATOM 1240 C CA . PHE A 1 195 ? 45.956 31.096 41.972 1.00 27.52 4341 PHE A CA 1
ATOM 1241 C C . PHE A 1 195 ? 47.054 31.204 40.919 1.00 29.45 4341 PHE A C 1
ATOM 1242 O O . PHE A 1 195 ? 46.773 31.031 39.699 1.00 27.84 4341 PHE A O 1
ATOM 1250 N N . ASN A 1 196 ? 48.249 31.532 41.399 1.00 31.61 4342 ASN A N 1
ATOM 1251 C CA . ASN A 1 196 ? 49.509 31.555 40.604 1.00 35.39 4342 ASN A CA 1
ATOM 1252 C C . ASN A 1 196 ? 50.032 30.125 40.479 1.00 33.96 4342 ASN A C 1
ATOM 1253 O O . ASN A 1 196 ? 50.515 29.573 41.483 1.00 30.24 4342 ASN A O 1
ATOM 1258 N N . GLN A 1 197 ? 49.954 29.539 39.287 1.00 34.83 4343 GLN A N 1
ATOM 1259 C CA . GLN A 1 197 ? 50.288 28.102 39.093 1.00 36.40 4343 GLN A CA 1
ATOM 1260 C C . GLN A 1 197 ? 51.802 27.860 38.998 1.00 37.15 4343 GLN A C 1
ATOM 1261 O O . GLN A 1 197 ? 52.188 26.688 38.955 1.00 37.40 4343 GLN A O 1
ATOM 1267 N N . THR A 1 198 ? 52.626 28.896 38.996 1.00 36.80 4344 THR A N 1
ATOM 1268 C CA . THR A 1 198 ? 54.094 28.725 39.165 1.00 43.93 4344 THR A CA 1
ATOM 1269 C C . THR A 1 198 ? 54.469 28.466 40.631 1.00 47.19 4344 THR A C 1
ATOM 1270 O O . THR A 1 198 ? 55.118 27.426 40.887 1.00 41.11 4344 THR A O 1
ATOM 1274 N N . ASP A 1 199 ? 54.123 29.391 41.541 1.00 44.68 4345 ASP A N 1
ATOM 1275 C CA . ASP A 1 199 ? 54.687 29.431 42.918 1.00 41.28 4345 ASP A CA 1
ATOM 1276 C C . ASP A 1 199 ? 53.601 29.283 43.979 1.00 39.63 4345 ASP A C 1
ATOM 1277 O O . ASP A 1 199 ? 53.933 29.342 45.174 1.00 36.87 4345 ASP A O 1
ATOM 1282 N N . GLY A 1 200 ? 52.343 29.146 43.573 1.00 31.73 4346 GLY A N 1
ATOM 1283 C CA . GLY A 1 200 ? 51.291 28.729 44.503 1.00 31.17 4346 GLY A CA 1
ATOM 1284 C C . GLY A 1 200 ? 50.782 29.902 45.310 1.00 28.36 4346 GLY A C 1
ATOM 1285 O O . GLY A 1 200 ? 50.025 29.662 46.278 1.00 37.07 4346 GLY A O 1
ATOM 1286 N N . THR A 1 201 ? 51.083 31.134 44.899 1.00 26.14 4347 THR A N 1
ATOM 1287 C CA . THR A 1 201 ? 50.496 32.335 45.537 1.00 27.47 4347 THR A CA 1
ATOM 1288 C C . THR A 1 201 ? 48.969 32.365 45.317 1.00 27.76 4347 THR A C 1
ATOM 1289 O O . THR A 1 201 ? 48.535 32.333 44.143 1.00 25.47 4347 THR A O 1
ATOM 1293 N N . LEU A 1 202 ? 48.201 32.595 46.393 1.00 26.61 4348 LEU A N 1
ATOM 1294 C CA . LEU A 1 202 ? 46.756 32.926 46.332 1.00 25.47 4348 LEU A CA 1
ATOM 1295 C C . LEU A 1 202 ? 46.562 34.426 46.542 1.00 26.29 4348 LEU A C 1
ATOM 1296 O O . LEU A 1 202 ? 46.903 34.905 47.630 1.00 26.25 4348 LEU A O 1
ATOM 1301 N N . THR A 1 203 ? 45.969 35.110 45.555 1.00 27.45 4349 THR A N 1
ATOM 1302 C CA . THR A 1 203 ? 45.701 36.569 45.591 1.00 29.20 4349 THR A CA 1
ATOM 1303 C C . THR A 1 203 ? 44.204 36.812 45.627 1.00 26.23 4349 THR A C 1
ATOM 1304 O O . THR A 1 203 ? 43.521 36.416 44.655 1.00 26.78 4349 THR A O 1
ATOM 1308 N N . ALA A 1 204 ? 43.728 37.419 46.717 1.00 27.35 4350 ALA A N 1
ATOM 1309 C CA . ALA A 1 204 ? 42.304 37.720 46.969 1.00 24.30 4350 ALA A CA 1
ATOM 1310 C C . ALA A 1 204 ? 41.748 38.582 45.835 1.00 24.10 4350 ALA A C 1
ATOM 1311 O O . ALA A 1 204 ? 42.427 39.518 45.368 1.00 26.87 4350 ALA A O 1
ATOM 1313 N N . VAL A 1 205 ? 40.602 38.204 45.295 1.00 22.72 4351 VAL A N 1
ATOM 1314 C CA . VAL A 1 205 ? 39.862 39.030 44.311 1.00 23.65 4351 VAL A CA 1
ATOM 1315 C C . VAL A 1 205 ? 38.856 39.830 45.137 1.00 24.76 4351 VAL A C 1
ATOM 1316 O O . VAL A 1 205 ? 38.201 39.226 45.995 1.00 25.17 4351 VAL A O 1
ATOM 1320 N N . GLN A 1 206 ? 38.775 41.141 44.924 1.00 29.10 4352 GLN A N 1
ATOM 1321 C CA . GLN A 1 206 ? 37.780 42.008 45.607 1.00 29.97 4352 GLN A CA 1
ATOM 1322 C C . GLN A 1 206 ? 36.382 41.542 45.213 1.00 29.86 4352 GLN A C 1
ATOM 1323 O O . GLN A 1 206 ? 36.042 41.462 44.034 1.00 27.19 4352 GLN A O 1
ATOM 1329 N N . PRO A 1 207 ? 35.531 41.240 46.204 1.00 27.63 4353 PRO A N 1
ATOM 1330 C CA . PRO A 1 207 ? 34.137 40.899 45.944 1.00 30.29 4353 PRO A CA 1
ATOM 1331 C C . PRO A 1 207 ? 33.334 42.054 45.320 1.00 28.86 4353 PRO A C 1
ATOM 1332 O O . PRO A 1 207 ? 33.693 43.221 45.493 1.00 26.34 4353 PRO A O 1
ATOM 1336 N N . SER A 1 208 ? 32.243 41.703 44.643 1.00 25.96 4354 SER A N 1
ATOM 1337 C CA . SER A 1 208 ? 31.245 42.673 44.123 1.00 26.20 4354 SER A CA 1
ATOM 1338 C C . SER A 1 208 ? 30.507 43.270 45.318 1.00 27.84 4354 SER A C 1
ATOM 1339 O O . SER A 1 208 ? 30.439 44.490 45.392 1.00 28.82 4354 SER A O 1
ATOM 1342 N N . VAL A 1 209 ? 30.094 42.402 46.251 1.00 27.10 4355 VAL A N 1
ATOM 1343 C CA . VAL A 1 209 ? 29.328 42.734 47.486 1.00 26.60 4355 VAL A CA 1
ATOM 1344 C C . VAL A 1 209 ? 29.708 41.666 48.526 1.00 29.05 4355 VAL A C 1
ATOM 1345 O O . VAL A 1 209 ? 30.233 40.603 48.141 1.00 26.86 4355 VAL A O 1
ATOM 1349 N N . VAL A 1 210 ? 29.490 41.962 49.798 1.00 25.82 4356 VAL A N 1
ATOM 1350 C CA . VAL A 1 210 ? 29.569 40.992 50.911 1.00 26.91 4356 VAL A CA 1
ATOM 1351 C C . VAL A 1 210 ? 28.230 41.067 51.638 1.00 26.50 4356 VAL A C 1
ATOM 1352 O O . VAL A 1 210 ? 27.858 42.186 52.038 1.00 28.06 4356 VAL A O 1
ATOM 1356 N N . ASP A 1 211 ? 27.562 39.924 51.816 1.00 24.18 4357 ASP A N 1
ATOM 1357 C CA . ASP A 1 211 ? 26.302 39.789 52.598 1.00 24.00 4357 ASP A CA 1
ATOM 1358 C C . ASP A 1 211 ? 26.631 39.470 54.057 1.00 25.44 4357 ASP A C 1
ATOM 1359 O O . ASP A 1 211 ? 27.215 38.421 54.342 1.00 24.72 4357 ASP A O 1
ATOM 1364 N N . TYR A 1 212 ? 26.247 40.346 54.972 1.00 26.06 4358 TYR A N 1
ATOM 1365 C CA . TYR A 1 212 ? 26.378 40.108 56.428 1.00 25.95 4358 TYR A CA 1
ATOM 1366 C C . TYR A 1 212 ? 25.008 39.830 57.015 1.00 26.78 4358 TYR A C 1
ATOM 1367 O O . TYR A 1 212 ? 24.178 40.738 57.092 1.00 26.90 4358 TYR A O 1
ATOM 1376 N N . PRO A 1 213 ? 24.737 38.571 57.421 1.00 28.71 4359 PRO A N 1
ATOM 1377 C CA . PRO A 1 213 ? 23.460 38.236 58.048 1.00 28.40 4359 PRO A CA 1
ATOM 1378 C C . PRO A 1 213 ? 23.425 38.547 59.545 1.00 28.11 4359 PRO A C 1
ATOM 1379 O O . PRO A 1 213 ? 24.387 38.295 60.262 1.00 27.31 4359 PRO A O 1
ATOM 1383 N N . PHE A 1 214 ? 22.311 39.100 60.018 1.00 28.50 4360 PHE A N 1
ATOM 1384 C CA . PHE A 1 214 ? 22.183 39.404 61.458 1.00 28.50 4360 PHE A CA 1
ATOM 1385 C C . PHE A 1 214 ? 20.721 39.397 61.909 1.00 26.71 4360 PHE A C 1
ATOM 1386 O O . PHE A 1 214 ? 19.797 39.283 61.111 1.00 25.98 4360 PHE A O 1
ATOM 1394 N N . GLU A 1 215 ? 20.561 39.550 63.211 1.00 27.87 4361 GLU A N 1
ATOM 1395 C CA . GLU A 1 215 ? 19.249 39.585 63.888 1.00 31.35 4361 GLU A CA 1
ATOM 1396 C C . GLU A 1 215 ? 19.267 40.683 64.935 1.00 26.54 4361 GLU A C 1
ATOM 1397 O O . GLU A 1 215 ? 20.330 40.958 65.473 1.00 28.92 4361 GLU A O 1
ATOM 1403 N N . ILE A 1 216 ? 18.096 41.247 65.183 1.00 27.46 4362 ILE A N 1
ATOM 1404 C CA . ILE A 1 216 ? 17.866 42.226 66.271 1.00 29.90 4362 ILE A CA 1
ATOM 1405 C C . ILE A 1 216 ? 16.695 41.674 67.076 1.00 30.54 4362 ILE A C 1
ATOM 1406 O O . ILE A 1 216 ? 15.700 41.243 66.471 1.00 29.72 4362 ILE A O 1
ATOM 1411 N N . SER A 1 217 ? 16.860 41.656 68.384 1.00 31.37 4363 SER A N 1
ATOM 1412 C CA . SER A 1 217 ? 15.769 41.363 69.328 1.00 31.97 4363 SER A CA 1
ATOM 1413 C C . SER A 1 217 ? 15.770 42.491 70.346 1.00 31.47 4363 SER A C 1
ATOM 1414 O O . SER A 1 217 ? 16.864 42.896 70.800 1.00 35.60 4363 SER A O 1
ATOM 1417 N N . ALA A 1 218 ? 14.585 42.961 70.706 1.00 31.66 4364 ALA A N 1
ATOM 1418 C CA . ALA A 1 218 ? 14.422 44.049 71.688 1.00 28.69 4364 ALA A CA 1
ATOM 1419 C C . ALA A 1 218 ? 13.137 43.795 72.474 1.00 30.31 4364 ALA A C 1
ATOM 1420 O O . ALA A 1 218 ? 12.170 43.237 71.885 1.00 34.14 4364 ALA A O 1
ATOM 1422 N N . SER A 1 219 ? 13.160 44.147 73.756 1.00 31.97 4365 SER A N 1
ATOM 1423 C CA . SER A 1 219 ? 11.946 44.166 74.602 1.00 34.28 4365 SER A CA 1
ATOM 1424 C C . SER A 1 219 ? 11.935 45.346 75.584 1.00 30.10 4365 SER A C 1
ATOM 1425 O O . SER A 1 219 ? 12.982 45.731 76.116 1.00 31.56 4365 SER A O 1
ATOM 1428 N N . LEU A 1 220 ? 10.734 45.903 75.743 1.00 37.16 4366 LEU A N 1
ATOM 1429 C CA . LEU A 1 220 ? 10.352 46.934 76.740 1.00 36.04 4366 LEU A CA 1
ATOM 1430 C C . LEU A 1 220 ? 10.461 46.343 78.149 1.00 38.29 4366 LEU A C 1
ATOM 1431 O O . LEU A 1 220 ? 10.148 45.148 78.324 1.00 39.22 4366 LEU A O 1
ATOM 1436 N N . THR A 1 221 ? 10.960 47.117 79.109 1.00 41.33 4367 THR A N 1
ATOM 1437 C CA . THR A 1 221 ? 10.943 46.749 80.552 1.00 45.27 4367 THR A CA 1
ATOM 1438 C C . THR A 1 221 ? 9.610 47.215 81.156 1.00 46.92 4367 THR A C 1
ATOM 1439 O O . THR A 1 221 ? 9.177 46.621 82.143 1.00 48.86 4367 THR A O 1
ATOM 1443 N N . ASP A 1 222 ? 8.961 48.207 80.543 1.00 47.36 4368 ASP A N 1
ATOM 1444 C CA . ASP A 1 222 ? 7.587 48.647 80.887 1.00 48.67 4368 ASP A CA 1
ATOM 1445 C C . ASP A 1 222 ? 6.599 47.739 80.158 1.00 43.87 4368 ASP A C 1
ATOM 1446 O O . ASP A 1 222 ? 6.410 47.897 78.937 1.00 42.06 4368 ASP A O 1
ATOM 1451 N N . ARG A 1 223 ? 5.955 46.842 80.909 1.00 42.93 4369 ARG A N 1
ATOM 1452 C CA . ARG A 1 223 ? 5.224 45.687 80.349 1.00 42.64 4369 ARG A CA 1
ATOM 1453 C C . ARG A 1 223 ? 3.700 45.848 80.449 1.00 41.76 4369 ARG A C 1
ATOM 1454 O O . ARG A 1 223 ? 3.046 44.807 80.326 1.00 43.98 4369 ARG A O 1
ATOM 1462 N N . ASP A 1 224 ? 3.141 47.058 80.618 1.00 41.38 4370 ASP A N 1
ATOM 1463 C CA . ASP A 1 224 ? 1.664 47.250 80.783 1.00 41.57 4370 ASP A CA 1
ATOM 1464 C C . ASP A 1 224 ? 1.001 47.716 79.483 1.00 45.59 4370 ASP A C 1
ATOM 1465 O O . ASP A 1 224 ? -0.236 47.857 79.466 1.00 46.75 4370 ASP A O 1
ATOM 1470 N N . GLY A 1 225 ? 1.784 47.902 78.419 1.00 42.81 4371 GLY A N 1
ATOM 1471 C CA . GLY A 1 225 ? 1.272 48.222 77.078 1.00 42.95 4371 GLY A CA 1
ATOM 1472 C C . GLY A 1 225 ? 1.204 49.720 76.857 1.00 43.53 4371 GLY A C 1
ATOM 1473 O O . GLY A 1 225 ? 0.789 50.133 75.745 1.00 49.08 4371 GLY A O 1
ATOM 1474 N N . SER A 1 226 ? 1.625 50.520 77.836 1.00 38.69 4372 SER A N 1
ATOM 1475 C CA . SER A 1 226 ? 1.629 51.994 77.684 1.00 41.85 4372 SER A CA 1
ATOM 1476 C C . SER A 1 226 ? 2.803 52.405 76.797 1.00 50.78 4372 SER A C 1
ATOM 1477 O O . SER A 1 226 ? 2.756 53.544 76.270 1.00 50.35 4372 SER A O 1
ATOM 1480 N N . GLU A 1 227 ? 3.817 51.539 76.658 1.00 44.60 4373 GLU A N 1
ATOM 1481 C CA . GLU A 1 227 ? 5.017 51.828 75.824 1.00 44.63 4373 GLU A CA 1
ATOM 1482 C C . GLU A 1 227 ? 4.955 51.000 74.548 1.00 48.82 4373 GLU A C 1
ATOM 1483 O O . GLU A 1 227 ? 4.409 49.881 74.587 1.00 46.62 4373 GLU A O 1
ATOM 1489 N N . GLN A 1 228 ? 5.479 51.550 73.450 1.00 47.79 4374 GLN A N 1
ATOM 1490 C CA . GLN A 1 228 ? 5.806 50.772 72.232 1.00 45.94 4374 GLN A CA 1
ATOM 1491 C C . GLN A 1 228 ? 7.236 51.135 71.816 1.00 41.87 4374 GLN A C 1
ATOM 1492 O O . GLN A 1 228 ? 7.828 52.087 72.390 1.00 37.69 4374 GLN A O 1
ATOM 1498 N N . PHE A 1 229 ? 7.797 50.325 70.923 1.00 41.34 4375 PHE A N 1
ATOM 1499 C CA . PHE A 1 229 ? 9.083 50.614 70.242 1.00 38.65 4375 PHE A CA 1
ATOM 1500 C C . PHE A 1 229 ? 8.777 51.667 69.181 1.00 35.37 4375 PHE A C 1
ATOM 1501 O O . PHE A 1 229 ? 8.008 51.365 68.280 1.00 40.28 4375 PHE A O 1
ATOM 1509 N N . ASP A 1 230 ? 9.310 52.873 69.371 1.00 41.62 4376 ASP A N 1
ATOM 1510 C CA . ASP A 1 230 ? 9.243 53.970 68.369 1.00 45.96 4376 ASP A CA 1
ATOM 1511 C C . ASP A 1 230 ? 9.991 53.537 67.096 1.00 43.58 4376 ASP A C 1
ATOM 1512 O O . ASP A 1 230 ? 9.407 53.549 65.987 1.00 38.16 4376 ASP A O 1
ATOM 1517 N N . SER A 1 231 ? 11.244 53.126 67.263 1.00 41.74 4377 SER A N 1
ATOM 1518 C CA . SER A 1 231 ? 12.126 52.793 66.122 1.00 40.97 4377 SER A CA 1
ATOM 1519 C C . SER A 1 231 ? 13.366 52.030 66.583 1.00 39.01 4377 SER A C 1
ATOM 1520 O O . SER A 1 231 ? 13.693 52.058 67.794 1.00 37.52 4377 SER A O 1
ATOM 1523 N N . LEU A 1 232 ? 14.028 51.400 65.605 1.00 36.71 4378 LEU A N 1
ATOM 1524 C CA . LEU A 1 232 ? 15.353 50.745 65.735 1.00 34.55 4378 LEU A CA 1
ATOM 1525 C C . LEU A 1 232 ? 16.301 51.517 64.811 1.00 34.31 4378 LEU A C 1
ATOM 1526 O O . LEU A 1 232 ? 16.010 51.580 63.624 1.00 36.09 4378 LEU A O 1
ATOM 1531 N N . VAL A 1 233 ? 17.319 52.161 65.369 1.00 35.42 4379 VAL A N 1
ATOM 1532 C CA . VAL A 1 233 ? 18.230 53.040 64.590 1.00 33.33 4379 VAL A CA 1
ATOM 1533 C C . VAL A 1 233 ? 19.549 52.280 64.416 1.00 30.34 4379 VAL A C 1
ATOM 1534 O O . VAL A 1 233 ? 20.168 51.942 65.417 1.00 29.49 4379 VAL A O 1
ATOM 1538 N N . LEU A 1 234 ? 19.881 51.924 63.163 1.00 29.09 4380 LEU A N 1
ATOM 1539 C CA . LEU A 1 234 ? 21.163 51.268 62.827 1.00 30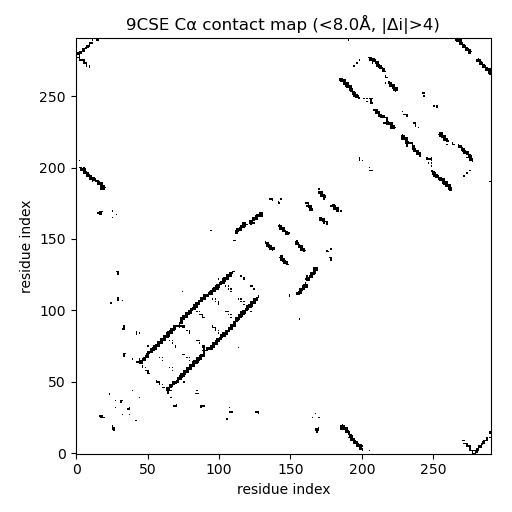.15 4380 LEU A CA 1
ATOM 1540 C C . LEU A 1 234 ? 22.164 52.343 62.414 1.00 28.80 4380 LEU A C 1
ATOM 1541 O O . LEU A 1 234 ? 21.793 53.206 61.596 1.00 30.32 4380 LEU A O 1
ATOM 1546 N N . THR A 1 235 ? 23.375 52.255 62.950 1.00 29.56 4381 THR A N 1
ATOM 1547 C CA . THR A 1 235 ? 24.473 53.195 62.608 1.00 31.16 4381 THR A CA 1
ATOM 1548 C C . THR A 1 235 ? 25.781 52.428 62.400 1.00 29.75 4381 THR A C 1
ATOM 1549 O O . THR A 1 235 ? 25.899 51.241 62.841 1.00 29.35 4381 THR A O 1
ATOM 1553 N N . GLY A 1 236 ? 26.735 53.104 61.750 1.00 28.91 4382 GLY A N 1
ATOM 1554 C CA . GLY A 1 236 ? 28.116 52.641 61.610 1.00 28.55 4382 GLY A CA 1
ATOM 1555 C C . GLY A 1 236 ? 28.320 51.859 60.324 1.00 28.37 4382 GLY A C 1
ATOM 1556 O O . GLY A 1 236 ? 29.404 51.278 60.175 1.00 34.23 4382 GLY A O 1
ATOM 1557 N N . MET A 1 237 ? 27.291 51.809 59.468 1.00 30.81 4383 MET A N 1
ATOM 1558 C CA . MET A 1 237 ? 27.245 50.974 58.233 1.00 32.51 4383 MET A CA 1
ATOM 1559 C C . MET A 1 237 ? 27.932 51.698 57.076 1.00 31.29 4383 MET A C 1
ATOM 1560 O O . MET A 1 237 ? 27.832 52.929 56.958 1.00 28.33 4383 MET A O 1
ATOM 1565 N N . PRO A 1 238 ? 28.610 50.960 56.162 1.00 27.43 4384 PRO A N 1
ATOM 1566 C CA . PRO A 1 238 ? 29.183 51.595 54.974 1.00 26.13 4384 PRO A CA 1
ATOM 1567 C C . PRO A 1 238 ? 28.143 52.222 54.041 1.00 27.68 4384 PRO A C 1
ATOM 1568 O O . PRO A 1 238 ? 27.138 51.615 53.710 1.00 27.68 4384 PRO A O 1
ATOM 1572 N N . THR A 1 239 ? 28.443 53.425 53.574 1.00 25.25 4385 THR A N 1
ATOM 1573 C CA . THR A 1 239 ? 27.636 54.158 52.585 1.00 24.85 4385 THR A CA 1
ATOM 1574 C C . THR A 1 239 ? 27.447 53.271 51.344 1.00 25.34 4385 THR A C 1
ATOM 1575 O O . THR A 1 239 ? 28.422 52.666 50.877 1.00 25.99 4385 THR A O 1
ATOM 1579 N N . GLY A 1 240 ? 26.216 53.192 50.860 1.00 26.20 4386 GLY A N 1
ATOM 1580 C CA . GLY A 1 240 ? 25.825 52.408 49.677 1.00 26.60 4386 GLY A CA 1
ATOM 1581 C C . GLY A 1 240 ? 25.450 50.971 50.018 1.00 28.06 4386 GLY A C 1
ATOM 1582 O O . GLY A 1 240 ? 25.072 50.258 49.086 1.00 28.67 4386 GLY A O 1
ATOM 1583 N N . SER A 1 241 ? 25.572 50.549 51.276 1.00 27.80 4387 SER A N 1
ATOM 1584 C CA . SER A 1 241 ? 25.045 49.254 51.764 1.00 28.90 4387 SER A CA 1
ATOM 1585 C C . SER A 1 241 ? 23.508 49.197 51.647 1.00 31.47 4387 SER A C 1
ATOM 1586 O O . SER A 1 241 ? 22.815 50.224 51.873 1.00 27.27 4387 SER A O 1
ATOM 1589 N N . THR A 1 242 ? 22.965 48.028 51.294 1.00 28.05 4388 THR A N 1
ATOM 1590 C CA . THR A 1 242 ? 21.509 47.793 51.206 1.00 28.29 4388 THR A CA 1
ATOM 1591 C C . THR A 1 242 ? 21.099 46.796 52.283 1.00 27.40 4388 THR A C 1
ATOM 1592 O O . THR A 1 242 ? 21.637 45.675 52.342 1.00 24.94 4388 THR A O 1
ATOM 1596 N N . LEU A 1 243 ? 20.139 47.195 53.110 1.00 26.64 4389 LEU A N 1
ATOM 1597 C CA . LEU A 1 243 ? 19.539 46.284 54.103 1.00 25.56 4389 LEU A CA 1
ATOM 1598 C C . LEU A 1 243 ? 18.349 45.578 53.462 1.00 27.81 4389 LEU A C 1
ATOM 1599 O O . LEU A 1 243 ? 17.467 46.255 52.866 1.00 31.38 4389 LEU A O 1
ATOM 1604 N N . TYR A 1 244 ? 18.329 44.262 53.612 1.00 29.80 4390 TYR A N 1
ATOM 1605 C CA . TYR A 1 244 ? 17.239 43.379 53.168 1.00 32.33 4390 TYR A CA 1
ATOM 1606 C C . TYR A 1 244 ? 16.627 42.701 54.377 1.00 32.56 4390 TYR A C 1
ATOM 1607 O O . TYR A 1 244 ? 17.357 42.358 55.350 1.00 29.07 4390 TYR A O 1
ATOM 1616 N N . GLN A 1 245 ? 15.316 42.472 54.290 1.00 38.79 4391 GLN A N 1
ATOM 1617 C CA . GLN A 1 245 ? 14.638 41.433 55.101 1.00 35.62 4391 GLN A CA 1
ATOM 1618 C C . GLN A 1 245 ? 14.100 40.410 54.109 1.00 39.05 4391 GLN A C 1
ATOM 1619 O O . GLN A 1 245 ? 13.255 40.783 53.307 1.00 40.68 4391 GLN A O 1
ATOM 1625 N N . GLY A 1 246 ? 14.643 39.196 54.146 1.00 38.16 4392 GLY A N 1
ATOM 1626 C CA . GLY A 1 246 ? 14.462 38.229 53.063 1.00 42.59 4392 GLY A CA 1
ATOM 1627 C C . GLY A 1 246 ? 14.506 38.933 51.728 1.00 49.19 4392 GLY A C 1
ATOM 1628 O O . GLY A 1 246 ? 15.571 39.464 51.330 1.00 44.86 4392 GLY A O 1
ATOM 1629 N N . SER A 1 247 ? 13.345 38.962 51.086 1.00 55.99 4393 SER A N 1
ATOM 1630 C CA . SER A 1 247 ? 13.086 39.555 49.758 1.00 54.63 4393 SER A CA 1
ATOM 1631 C C . SER A 1 247 ? 13.165 41.087 49.826 1.00 56.35 4393 SER A C 1
ATOM 1632 O O . SER A 1 247 ? 13.910 41.678 49.018 1.00 57.92 4393 SER A O 1
ATOM 1635 N N . THR A 1 248 ? 12.453 41.685 50.787 1.00 53.97 4394 THR A N 1
ATOM 1636 C CA . THR A 1 248 ? 12.203 43.145 50.901 1.00 53.42 4394 THR A CA 1
ATOM 1637 C C . THR A 1 248 ? 13.521 43.937 51.035 1.00 45.62 4394 THR A C 1
ATOM 1638 O O . THR A 1 248 ? 14.293 43.664 51.951 1.00 46.20 4394 THR A O 1
ATOM 1642 N N . VAL A 1 249 ? 13.707 44.967 50.218 1.00 48.86 4395 VAL A N 1
ATOM 1643 C CA . VAL A 1 249 ? 14.703 46.047 50.471 1.00 47.21 4395 VAL A CA 1
ATOM 1644 C C . VAL A 1 249 ? 14.140 46.935 51.587 1.00 39.96 4395 VAL A C 1
ATOM 1645 O O . VAL A 1 249 ? 13.069 47.532 51.354 1.00 42.63 4395 VAL A O 1
ATOM 1649 N N . LEU A 1 250 ? 14.791 46.995 52.755 1.00 37.07 4396 LEU A N 1
ATOM 1650 C CA . LEU A 1 250 ? 14.388 47.902 53.867 1.00 32.21 4396 LEU A CA 1
ATOM 1651 C C . LEU A 1 250 ? 14.958 49.310 53.648 1.00 36.01 4396 LEU A C 1
ATOM 1652 O O . LEU A 1 250 ? 14.307 50.262 54.095 1.00 41.36 4396 LEU A O 1
ATOM 1657 N N . GLY A 1 251 ? 16.119 49.468 53.014 1.00 34.21 4397 GLY A N 1
ATOM 1658 C CA . GLY A 1 251 ? 16.731 50.804 52.850 1.00 36.13 4397 GLY A CA 1
ATOM 1659 C C . GLY A 1 251 ? 18.167 50.747 52.364 1.00 36.23 4397 GLY A C 1
ATOM 1660 O O . GLY A 1 251 ? 18.809 49.689 52.517 1.00 38.81 4397 GLY A O 1
ATOM 1661 N N . THR A 1 252 ? 18.661 51.843 51.792 1.00 32.13 4398 THR A N 1
ATOM 1662 C CA . THR A 1 252 ? 20.069 52.001 51.381 1.00 33.32 4398 THR A CA 1
ATOM 1663 C C . THR A 1 252 ? 20.749 53.035 52.289 1.00 35.89 4398 THR A C 1
ATOM 1664 O O . THR A 1 252 ? 20.168 54.097 52.545 1.00 35.91 4398 THR A O 1
ATOM 1668 N N . VAL A 1 253 ? 21.931 52.691 52.765 1.00 31.95 4399 VAL A N 1
ATOM 1669 C CA . VAL A 1 253 ? 22.687 53.453 53.787 1.00 30.56 4399 VAL A CA 1
ATOM 1670 C C . VAL A 1 253 ? 23.297 54.660 53.081 1.00 27.05 4399 VAL A C 1
ATOM 1671 O O . VAL A 1 253 ? 24.048 54.459 52.101 1.00 25.34 4399 VAL A O 1
ATOM 1675 N N . GLY A 1 254 ? 22.966 55.863 53.558 1.00 29.92 4400 GLY A N 1
ATOM 1676 C CA . GLY A 1 254 ? 23.474 57.135 53.004 1.00 31.93 4400 GLY A CA 1
ATOM 1677 C C . GLY A 1 254 ? 24.844 57.482 53.564 1.00 30.27 4400 GLY A C 1
ATOM 1678 O O . GLY A 1 254 ? 25.460 56.613 54.207 1.00 29.31 4400 GLY A O 1
ATOM 1679 N N . ALA A 1 255 ? 25.273 58.729 53.321 1.00 30.20 4401 ALA A N 1
ATOM 1680 C CA . ALA A 1 255 ? 26.556 59.336 53.750 1.00 31.63 4401 ALA A CA 1
ATOM 1681 C C . ALA A 1 255 ? 26.761 59.184 55.259 1.00 29.22 4401 ALA A C 1
ATOM 1682 O O . ALA A 1 255 ? 27.907 59.093 55.671 1.00 32.08 4401 ALA A O 1
ATOM 1684 N N . ASP A 1 256 ? 25.680 59.229 56.032 1.00 30.43 4402 ASP A N 1
ATOM 1685 C CA . ASP A 1 256 ? 25.714 59.261 57.516 1.00 34.87 4402 ASP A CA 1
ATOM 1686 C C . ASP A 1 256 ? 25.830 57.851 58.122 1.00 33.40 4402 ASP A C 1
ATOM 1687 O O . ASP A 1 256 ? 26.024 57.762 59.353 1.00 36.53 4402 ASP A O 1
ATOM 1692 N N . GLY A 1 257 ? 25.756 56.776 57.327 1.00 29.89 4403 GLY A N 1
ATOM 1693 C CA . GLY A 1 257 ? 25.998 55.400 57.840 1.00 29.33 4403 GLY A CA 1
ATOM 1694 C C . GLY A 1 257 ? 24.796 54.823 58.588 1.00 28.20 4403 GLY A C 1
ATOM 1695 O O . GLY A 1 257 ? 24.953 53.795 59.334 1.00 30.38 4403 GLY A O 1
ATOM 1696 N N . LYS A 1 258 ? 23.627 55.423 58.406 1.00 30.01 4404 LYS A N 1
ATOM 1697 C CA . LYS A 1 258 ? 22.450 55.220 59.307 1.00 31.90 4404 LYS A CA 1
ATOM 1698 C C . LYS A 1 258 ? 21.207 54.754 58.553 1.00 33.07 4404 LYS A C 1
ATOM 1699 O O . LYS A 1 258 ? 20.942 55.275 57.440 1.00 35.08 4404 LYS A O 1
ATOM 1705 N N . LEU A 1 259 ? 20.389 53.929 59.227 1.00 32.60 4405 LEU A N 1
ATOM 1706 C CA . LEU A 1 259 ? 19.014 53.568 58.798 1.00 32.79 4405 LEU A CA 1
ATOM 1707 C C . LEU A 1 259 ? 18.087 53.609 60.005 1.00 34.00 4405 LEU A C 1
ATOM 1708 O O . LEU A 1 259 ? 18.444 52.998 61.026 1.00 32.20 4405 LEU A O 1
ATOM 1713 N N . THR A 1 260 ? 16.927 54.257 59.867 1.00 34.04 4406 THR A N 1
ATOM 1714 C CA . THR A 1 260 ? 15.902 54.306 60.946 1.00 37.53 4406 THR A CA 1
ATOM 1715 C C . THR A 1 260 ? 14.820 53.290 60.584 1.00 35.24 4406 THR A C 1
ATOM 1716 O O . THR A 1 260 ? 14.137 53.532 59.628 1.00 37.62 4406 THR A O 1
ATOM 1720 N N . LEU A 1 261 ? 14.706 52.175 61.315 1.00 32.61 4407 LEU A N 1
ATOM 1721 C CA . LEU A 1 261 ? 13.679 51.155 61.007 1.00 34.92 4407 LEU A CA 1
ATOM 1722 C C . LEU A 1 261 ? 12.401 51.429 61.809 1.00 34.16 4407 LEU A C 1
ATOM 1723 O O . LEU A 1 261 ? 12.493 51.649 63.025 1.00 38.18 4407 LEU A O 1
ATOM 1728 N N . THR A 1 262 ? 11.258 51.341 61.135 1.00 33.86 4408 THR A N 1
ATOM 1729 C CA . THR A 1 262 ? 9.891 51.484 61.707 1.00 39.96 4408 THR A CA 1
ATOM 1730 C C . THR A 1 262 ? 8.946 50.548 60.949 1.00 40.53 4408 THR A C 1
ATOM 1731 O O . THR A 1 262 ? 9.261 50.203 59.790 1.00 41.90 4408 THR A O 1
ATOM 1735 N N . GLY A 1 263 ? 7.870 50.095 61.598 1.00 39.45 4409 GLY A N 1
ATOM 1736 C CA . GLY A 1 263 ? 6.795 49.323 60.945 1.00 41.22 4409 GLY A CA 1
ATOM 1737 C C . GLY A 1 263 ? 7.199 47.915 60.532 1.00 40.26 4409 GLY A C 1
ATOM 1738 O O . GLY A 1 263 ? 6.561 47.380 59.642 1.00 46.18 4409 GLY A O 1
ATOM 1739 N N . LEU A 1 264 ? 8.242 47.319 61.104 1.00 41.41 4410 LEU A N 1
ATOM 1740 C CA . LEU A 1 264 ? 8.688 45.957 60.687 1.00 39.91 4410 LEU A CA 1
ATOM 1741 C C . LEU A 1 264 ? 8.218 44.931 61.718 1.00 39.58 4410 LEU A C 1
ATOM 1742 O O . LEU A 1 264 ? 8.706 43.764 61.713 1.00 42.52 4410 LEU A O 1
ATOM 1747 N N . TRP A 1 265 ? 7.345 45.377 62.610 1.00 41.74 4411 TRP A N 1
ATOM 1748 C CA . TRP A 1 265 ? 6.841 44.552 63.724 1.00 42.67 4411 TRP A CA 1
ATOM 1749 C C . TRP A 1 265 ? 5.391 44.929 63.997 1.00 45.73 4411 TRP A C 1
ATOM 1750 O O . TRP A 1 265 ? 4.988 46.069 63.675 1.00 41.68 4411 TRP A O 1
ATOM 1761 N N . ASN A 1 266 ? 4.639 43.990 64.569 1.00 45.92 4412 ASN A N 1
ATOM 1762 C CA . ASN A 1 266 ? 3.358 44.327 65.238 1.00 47.80 4412 ASN A CA 1
ATOM 1763 C C . ASN A 1 266 ? 3.646 45.549 66.113 1.00 38.39 4412 ASN A C 1
ATOM 1764 O O . ASN A 1 266 ? 4.431 45.425 67.049 1.00 41.11 4412 ASN A O 1
ATOM 1769 N N . GLN A 1 267 ? 3.037 46.696 65.833 1.00 42.11 4413 GLN A N 1
ATOM 1770 C CA . GLN A 1 267 ? 3.338 47.950 66.573 1.00 39.55 4413 GLN A CA 1
ATOM 1771 C C . GLN A 1 267 ? 2.962 47.840 68.055 1.00 49.64 4413 GLN A C 1
ATOM 1772 O O . GLN A 1 267 ? 3.519 48.636 68.868 1.00 44.99 4413 GLN A O 1
ATOM 1778 N N . SER A 1 268 ? 2.040 46.931 68.403 1.00 55.35 4414 SER A N 1
ATOM 1779 C CA . SER A 1 268 ? 1.550 46.735 69.796 1.00 63.22 4414 SER A CA 1
ATOM 1780 C C . SER A 1 268 ? 2.591 45.981 70.637 1.00 58.80 4414 SER A C 1
ATOM 1781 O O . SER A 1 268 ? 2.627 46.217 71.863 1.00 52.87 4414 SER A O 1
ATOM 1784 N N . ALA A 1 269 ? 3.424 45.148 69.995 1.00 52.85 4415 ALA A N 1
ATOM 1785 C CA . ALA A 1 269 ? 4.333 44.159 70.631 1.00 48.20 4415 ALA A CA 1
ATOM 1786 C C . ALA A 1 269 ? 5.258 44.805 71.675 1.00 41.59 4415 ALA A C 1
ATOM 1787 O O . ALA A 1 269 ? 5.819 45.864 71.416 1.00 41.25 4415 ALA A O 1
ATOM 1789 N N . LEU A 1 270 ? 5.461 44.116 72.801 1.00 34.23 4416 LEU A N 1
ATOM 1790 C CA . LEU A 1 270 ? 6.391 44.500 73.894 1.00 34.91 4416 LEU A CA 1
ATOM 1791 C C . LEU A 1 270 ? 7.787 43.973 73.569 1.00 27.32 4416 LEU A C 1
ATOM 1792 O O . LEU A 1 270 ? 8.728 44.404 74.226 1.00 32.98 4416 LEU A O 1
ATOM 1797 N N . ASP A 1 271 ? 7.864 43.015 72.659 1.00 27.45 4417 ASP A N 1
ATOM 1798 C CA . ASP A 1 271 ? 9.115 42.323 72.287 1.00 33.04 4417 ASP A CA 1
ATOM 1799 C C . ASP A 1 271 ? 9.204 42.225 70.766 1.00 31.77 4417 ASP A C 1
ATOM 1800 O O . ASP A 1 271 ? 8.245 41.769 70.135 1.00 30.80 4417 ASP A O 1
ATOM 1805 N N . VAL A 1 272 ? 10.343 42.619 70.219 1.00 34.35 4418 VAL A N 1
ATOM 1806 C CA . VAL A 1 272 ? 10.588 42.621 68.750 1.00 37.82 4418 VAL A CA 1
ATOM 1807 C C . 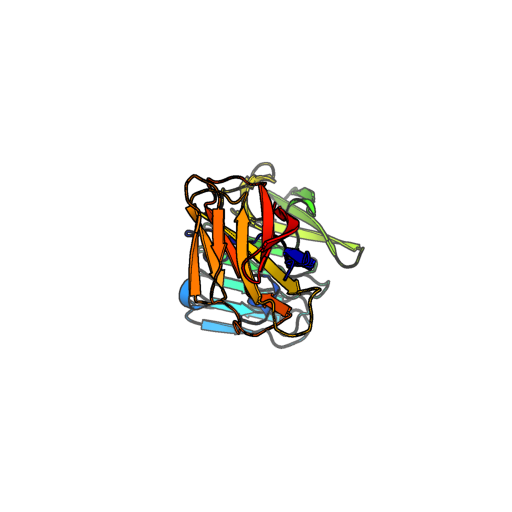VAL A 1 272 ? 11.762 41.675 68.491 1.00 32.49 4418 VAL A C 1
ATOM 1808 O O . VAL A 1 272 ? 12.704 41.702 69.280 1.00 36.91 4418 VAL A O 1
ATOM 1812 N N . LYS A 1 273 ? 11.608 40.795 67.509 1.00 37.77 4419 LYS A N 1
ATOM 1813 C CA . LYS A 1 273 ? 12.688 39.983 66.907 1.00 39.97 4419 LYS A CA 1
ATOM 1814 C C . LYS A 1 273 ? 12.603 40.153 65.387 1.00 38.60 4419 LYS A C 1
ATOM 1815 O O . LYS A 1 273 ? 11.606 39.711 64.756 1.00 39.36 4419 LYS A O 1
ATOM 1821 N N . LEU A 1 274 ? 13.598 40.834 64.826 1.00 34.09 4420 LEU A N 1
ATOM 1822 C CA . LEU A 1 274 ? 13.782 40.946 63.370 1.00 35.89 4420 LEU A CA 1
ATOM 1823 C C . LEU A 1 274 ? 14.808 39.903 62.935 1.00 34.82 4420 LEU A C 1
ATOM 1824 O O . LEU A 1 274 ? 15.965 39.976 63.362 1.00 31.39 4420 LEU A O 1
ATOM 1829 N N . THR A 1 275 ? 14.360 38.940 62.144 1.00 37.15 4421 THR A N 1
ATOM 1830 C CA . THR A 1 275 ? 15.209 37.875 61.579 1.00 35.78 4421 THR A CA 1
ATOM 1831 C C . THR A 1 275 ? 15.195 37.988 60.063 1.00 29.60 4421 THR A C 1
ATOM 1832 O O . THR A 1 275 ? 14.366 38.716 59.495 1.00 29.73 4421 THR A O 1
ATOM 1836 N N . GLY A 1 276 ? 16.102 37.257 59.420 1.00 29.91 4422 GLY A N 1
ATOM 1837 C CA . GLY A 1 276 ? 16.251 37.284 57.958 1.00 30.11 4422 GLY A CA 1
ATOM 1838 C C . GLY A 1 276 ? 16.756 38.627 57.488 1.00 27.20 4422 GLY A C 1
ATOM 1839 O O . GLY A 1 276 ? 16.372 39.051 56.377 1.00 28.60 4422 GLY A O 1
ATOM 1840 N N . LEU A 1 277 ? 17.550 39.311 58.325 1.00 26.65 4423 LEU A N 1
ATOM 1841 C CA . LEU A 1 277 ? 18.159 40.593 57.901 1.00 26.22 4423 LEU A CA 1
ATOM 1842 C C . LEU A 1 277 ? 19.514 40.323 57.248 1.00 24.44 4423 LEU A C 1
ATOM 1843 O O . LEU A 1 277 ? 20.304 39.562 57.829 1.00 28.30 4423 LEU A O 1
ATOM 1848 N N . THR A 1 278 ? 19.774 41.001 56.135 1.00 24.10 4424 THR A N 1
ATOM 1849 C CA . THR A 1 278 ? 21.070 40.923 55.438 1.00 25.79 4424 THR A CA 1
ATOM 1850 C C . THR A 1 278 ? 21.500 42.336 55.044 1.00 21.61 4424 THR A C 1
ATOM 1851 O O . THR A 1 278 ? 20.763 43.016 54.321 1.00 24.18 4424 THR A O 1
ATOM 1855 N N . LEU A 1 279 ? 22.700 42.713 55.462 1.00 21.22 4425 LEU A N 1
ATOM 1856 C CA . LEU A 1 279 ? 23.369 43.944 54.995 1.00 21.34 4425 LEU A CA 1
ATOM 1857 C C . LEU A 1 279 ? 24.316 43.569 53.844 1.00 21.32 4425 LEU A C 1
ATOM 1858 O O . LEU A 1 279 ? 25.293 42.882 54.092 1.00 24.82 4425 LEU A O 1
ATOM 1863 N N . ARG A 1 280 ? 23.987 43.995 52.642 1.00 21.67 4426 ARG A N 1
ATOM 1864 C CA . ARG A 1 280 ? 24.803 43.803 51.423 1.00 24.14 4426 ARG A CA 1
ATOM 1865 C C . ARG A 1 280 ? 25.688 45.045 51.218 1.00 23.86 4426 ARG A C 1
ATOM 1866 O O . ARG A 1 280 ? 25.165 46.148 50.859 1.00 23.97 4426 ARG A O 1
ATOM 1874 N N . VAL A 1 281 ? 26.978 44.876 51.492 1.00 25.84 4427 VAL A N 1
ATOM 1875 C CA . VAL A 1 281 ? 27.986 45.958 51.486 1.00 26.18 4427 VAL A CA 1
ATOM 1876 C C . VAL A 1 281 ? 28.741 45.876 50.163 1.00 25.18 4427 VAL A C 1
ATOM 1877 O O . VAL A 1 281 ? 29.192 44.804 49.774 1.00 25.35 4427 VAL A O 1
ATOM 1881 N N . PRO A 1 282 ? 28.885 47.007 49.449 1.00 24.66 4428 PRO A N 1
ATOM 1882 C CA . PRO A 1 282 ? 29.707 47.046 48.250 1.00 29.07 4428 PRO A CA 1
ATOM 1883 C C . PRO A 1 282 ? 31.124 46.542 48.580 1.00 29.59 4428 PRO A C 1
ATOM 1884 O O . PRO A 1 282 ? 31.699 46.902 49.629 1.00 24.64 4428 PRO A O 1
ATOM 1888 N N . GLY A 1 283 ? 31.707 45.742 47.684 1.00 29.94 4429 GLY A N 1
ATOM 1889 C CA . GLY A 1 283 ? 33.082 45.240 47.900 1.00 28.12 4429 GLY A CA 1
ATOM 1890 C C . GLY A 1 283 ? 34.093 46.366 48.050 1.00 31.51 4429 GLY A C 1
ATOM 1891 O O . GLY A 1 283 ? 35.086 46.184 48.770 1.00 35.05 4429 GLY A O 1
ATOM 1892 N N . SER A 1 284 ? 33.844 47.520 47.431 1.00 32.59 4430 SER A N 1
ATOM 1893 C CA . SER A 1 284 ? 34.742 48.705 47.488 1.00 37.85 4430 SER A CA 1
ATOM 1894 C C . SER A 1 284 ? 34.722 49.351 48.884 1.00 36.88 4430 SER A C 1
ATOM 1895 O O . SER A 1 284 ? 35.628 50.125 49.152 1.00 41.19 4430 SER A O 1
ATOM 1898 N N . SER A 1 285 ? 33.691 49.095 49.701 1.00 42.01 4431 SER A N 1
ATOM 1899 C CA . SER A 1 285 ? 33.487 49.679 51.052 1.00 46.99 4431 SER A CA 1
ATOM 1900 C C . SER A 1 285 ? 34.269 48.856 52.067 1.00 53.10 4431 SER A C 1
ATOM 1901 O O . SER A 1 285 ? 34.956 47.908 51.647 1.00 50.28 4431 SER A O 1
ATOM 1904 N N . ALA A 1 286 ? 34.204 49.259 53.338 1.00 63.74 4432 ALA A N 1
ATOM 1905 C CA . ALA A 1 286 ? 35.159 48.872 54.407 1.00 67.82 4432 ALA A CA 1
ATOM 1906 C C . ALA A 1 286 ? 34.987 47.385 54.750 1.00 66.19 4432 ALA A C 1
ATOM 1907 O O . ALA A 1 286 ? 33.832 46.939 54.982 1.00 54.44 4432 ALA A O 1
ATOM 1909 N N . GLY A 1 287 ? 36.107 46.658 54.793 1.00 58.81 4433 GLY A N 1
ATOM 1910 C CA . GLY A 1 287 ? 36.162 45.247 55.205 1.00 60.44 4433 GLY A CA 1
ATOM 1911 C C . GLY A 1 287 ? 35.881 45.081 56.691 1.00 65.25 4433 GLY A C 1
ATOM 1912 O O . GLY A 1 287 ? 35.691 43.915 57.109 1.00 67.91 4433 GLY A O 1
ATOM 1913 N N . GLN A 1 288 ? 35.878 46.175 57.475 1.00 58.34 4434 GLN A N 1
ATOM 1914 C CA . GLN A 1 288 ? 35.558 46.118 58.930 1.00 58.35 4434 GLN A CA 1
ATOM 1915 C C . GLN A 1 288 ? 34.754 47.346 59.380 1.00 46.17 4434 GLN A C 1
ATOM 1916 O O . GLN A 1 288 ? 35.084 48.482 59.006 1.00 45.38 4434 GLN A O 1
ATOM 1922 N N . PHE A 1 289 ? 33.715 47.106 60.176 1.00 40.03 4435 PHE A N 1
ATOM 1923 C CA . PHE A 1 289 ? 32.847 48.173 60.728 1.00 35.32 4435 PHE A CA 1
ATOM 1924 C C . PHE A 1 289 ? 32.064 47.605 61.909 1.00 33.58 4435 PHE A C 1
ATOM 1925 O O . PHE A 1 289 ? 31.973 46.371 62.043 1.00 32.43 4435 PHE A O 1
ATOM 1933 N N . ASP A 1 290 ? 31.573 48.497 62.754 1.00 36.04 4436 ASP A N 1
ATOM 1934 C CA . ASP A 1 290 ? 30.702 48.146 63.896 1.00 40.40 4436 ASP A CA 1
ATOM 1935 C C . ASP A 1 290 ? 29.268 48.530 63.529 1.00 39.95 4436 ASP A C 1
ATOM 1936 O O . ASP A 1 290 ? 29.024 49.722 63.253 1.00 41.57 4436 ASP A O 1
ATOM 1941 N N . LEU A 1 291 ? 28.377 47.535 63.497 1.00 38.23 4437 LEU A N 1
ATOM 1942 C CA . LEU A 1 291 ? 26.922 47.720 63.286 1.00 35.39 4437 LEU A CA 1
ATOM 1943 C C . LEU A 1 291 ? 26.299 47.949 64.664 1.00 33.90 4437 LEU A C 1
ATOM 1944 O O . LEU A 1 291 ? 26.289 47.003 65.498 1.00 31.85 4437 LEU A O 1
ATOM 1949 N N . LYS A 1 292 ? 25.837 49.169 64.914 1.00 33.49 4438 LYS A N 1
ATOM 1950 C CA . LYS A 1 292 ? 25.187 49.530 66.196 1.00 36.68 4438 LYS A CA 1
ATOM 1951 C C . LYS A 1 292 ? 23.674 49.616 65.997 1.00 31.19 4438 LYS A C 1
ATOM 1952 O O . LYS A 1 292 ? 23.198 50.124 64.940 1.00 34.43 4438 LYS A O 1
ATOM 1958 N N . VAL A 1 293 ? 22.928 49.146 67.005 1.00 30.29 4439 VAL A N 1
ATOM 1959 C CA . VAL A 1 293 ? 21.448 49.298 67.025 1.00 33.27 4439 VAL A CA 1
ATOM 1960 C C . VAL A 1 293 ? 21.092 50.053 68.298 1.00 34.83 4439 VAL A C 1
ATOM 1961 O O . VAL A 1 293 ? 21.651 49.728 69.359 1.00 33.49 4439 VAL A O 1
ATOM 1965 N N . GLU A 1 294 ? 20.257 51.071 68.144 1.00 36.90 4440 GLU A N 1
ATOM 1966 C CA . GLU A 1 294 ? 19.610 51.817 69.252 1.00 39.52 4440 GLU A CA 1
ATOM 1967 C C . GLU A 1 294 ? 18.120 51.479 69.224 1.00 33.82 4440 GLU A C 1
ATOM 1968 O O . GLU A 1 294 ? 17.455 51.794 68.205 1.00 32.59 4440 GLU A O 1
ATOM 1974 N N . ALA A 1 295 ? 17.624 50.795 70.255 1.00 37.14 4441 ALA A N 1
ATOM 1975 C CA . ALA A 1 295 ? 16.178 50.506 70.398 1.00 36.17 4441 ALA A CA 1
ATOM 1976 C C . ALA A 1 295 ? 15.566 51.659 71.192 1.00 35.96 4441 ALA A C 1
ATOM 1977 O O . ALA A 1 295 ? 16.029 51.903 72.321 1.00 38.53 4441 ALA A O 1
ATOM 1979 N N . ILE A 1 296 ? 14.588 52.332 70.594 1.00 38.82 4442 ILE A N 1
ATOM 1980 C CA . ILE A 1 296 ? 13.916 53.503 71.216 1.00 39.63 4442 ILE A CA 1
ATOM 1981 C C . ILE A 1 296 ? 12.490 53.122 71.642 1.00 37.96 4442 ILE A C 1
ATOM 1982 O O . ILE A 1 296 ? 11.615 52.894 70.783 1.00 37.50 4442 ILE A O 1
ATOM 1987 N N . ALA A 1 297 ? 12.299 53.084 72.958 1.00 42.70 4443 ALA A N 1
ATOM 1988 C CA . ALA A 1 297 ? 11.020 52.832 73.654 1.00 44.40 4443 ALA A CA 1
ATOM 1989 C C . ALA A 1 297 ? 10.296 54.167 73.839 1.00 46.46 4443 ALA A C 1
ATOM 1990 O O . ALA A 1 297 ? 10.961 55.128 74.246 1.00 45.70 4443 ALA A O 1
ATOM 1992 N N . LYS A 1 298 ? 8.985 54.251 73.643 1.00 50.36 4444 LYS A N 1
ATOM 1993 C CA . LYS A 1 298 ? 8.349 55.532 74.042 1.00 54.08 4444 LYS A CA 1
ATOM 1994 C C . LYS A 1 298 ? 6.939 55.390 74.635 1.00 51.72 4444 LYS A C 1
ATOM 1995 O O . LYS A 1 298 ? 6.241 54.401 74.340 1.00 46.19 4444 LYS A O 1
ATOM 2001 N N . GLU A 1 299 ? 6.594 56.405 75.437 1.00 52.49 4445 GLU A N 1
ATOM 2002 C CA . GLU A 1 299 ? 5.239 56.969 75.709 1.00 61.59 4445 GLU A CA 1
ATOM 2003 C C . GLU A 1 299 ? 5.401 58.473 75.977 1.00 76.15 4445 GLU A C 1
ATOM 2004 O O . GLU A 1 299 ? 5.739 58.816 77.138 1.00 90.75 4445 GLU A O 1
ATOM 2010 N N . VAL A 1 300 ? 5.236 59.332 74.951 1.00 90.75 4446 VAL A N 1
ATOM 2011 C CA . VAL A 1 300 ? 5.439 60.821 75.005 1.00 83.54 4446 VAL A CA 1
ATOM 2012 C C . VAL A 1 300 ? 6.944 61.113 75.166 1.00 82.10 4446 VAL A C 1
ATOM 2013 O O . VAL A 1 300 ? 7.528 61.688 74.227 1.00 81.83 4446 VAL A O 1
ATOM 2017 N N . ALA A 1 301 ? 7.528 60.738 76.318 1.00 78.14 4447 ALA A N 1
ATOM 2018 C CA . ALA A 1 301 ? 8.982 60.686 76.619 1.00 69.12 4447 ALA A CA 1
ATOM 2019 C C . ALA A 1 301 ? 9.600 59.472 75.907 1.00 64.69 4447 ALA A C 1
ATOM 2020 O O . ALA A 1 301 ? 8.835 58.608 75.398 1.00 55.53 4447 ALA A O 1
ATOM 2022 N N . THR A 1 302 ? 10.931 59.383 75.861 1.00 59.29 4448 THR A N 1
ATOM 2023 C CA . THR A 1 302 ? 11.619 58.238 75.213 1.00 53.61 4448 THR A CA 1
ATOM 2024 C C . THR A 1 302 ? 12.812 57.786 76.033 1.00 50.70 4448 THR A C 1
ATOM 2025 O O . THR A 1 302 ? 13.363 58.587 76.811 1.00 49.86 4448 THR A O 1
ATOM 2029 N N . ASP A 1 303 ? 13.182 56.527 75.830 1.00 52.19 4449 ASP A N 1
ATOM 2030 C CA . ASP A 1 303 ? 14.442 55.981 76.371 1.00 52.43 4449 ASP A CA 1
ATOM 2031 C C . ASP A 1 303 ? 15.005 54.992 75.349 1.00 45.66 4449 ASP A C 1
ATOM 2032 O O . ASP A 1 303 ? 14.262 54.540 74.466 1.00 49.64 4449 ASP A O 1
ATOM 2037 N N . GLN A 1 304 ? 16.297 54.731 75.448 1.00 45.26 4450 GLN A N 1
ATOM 2038 C CA . GLN A 1 304 ? 17.076 54.011 74.414 1.00 48.56 4450 GLN A CA 1
ATOM 2039 C C . GLN A 1 304 ? 17.958 53.023 75.150 1.00 41.55 4450 GLN A C 1
ATOM 2040 O O . GLN A 1 304 ? 18.331 53.323 76.275 1.00 39.80 4450 GLN A O 1
ATOM 2046 N N . THR A 1 305 ? 18.252 51.895 74.520 1.00 41.52 4451 THR A N 1
ATOM 2047 C CA . THR A 1 305 ? 19.451 51.081 74.805 1.00 43.28 4451 THR A CA 1
ATOM 2048 C C . THR A 1 305 ? 20.106 50.752 73.471 1.00 37.00 4451 THR A C 1
ATOM 2049 O O . THR A 1 305 ? 19.448 50.898 72.444 1.00 32.88 4451 THR A O 1
ATOM 2053 N N . SER A 1 306 ? 21.351 50.320 73.506 1.00 38.86 4452 SER A N 1
ATOM 2054 C CA . SER A 1 306 ? 22.067 49.989 72.261 1.00 39.34 4452 SER A CA 1
ATOM 2055 C C . SER A 1 306 ? 22.987 48.794 72.494 1.00 39.28 4452 SER A C 1
ATOM 2056 O O . SER A 1 306 ? 23.299 48.493 73.654 1.00 39.37 4452 SER A O 1
ATOM 2059 N N . SER A 1 307 ? 23.279 48.062 71.417 1.00 36.97 4453 SER A N 1
ATOM 2060 C CA . SER A 1 307 ? 24.244 46.936 71.351 1.00 37.34 4453 SER A CA 1
ATOM 2061 C C . SER A 1 307 ? 24.997 47.128 70.025 1.00 36.58 4453 SER A C 1
ATOM 2062 O O . SER A 1 307 ? 24.467 47.859 69.139 1.00 30.21 4453 SER A O 1
ATOM 2065 N N . ALA A 1 308 ? 26.160 46.506 69.893 1.00 38.63 4454 ALA A N 1
ATOM 2066 C CA . ALA A 1 308 ? 26.968 46.528 68.654 1.00 38.85 4454 ALA A CA 1
ATOM 2067 C C . ALA A 1 308 ? 27.510 45.130 68.361 1.00 38.42 4454 ALA A C 1
ATOM 2068 O O . ALA A 1 308 ? 27.762 44.380 69.302 1.00 37.41 4454 ALA A O 1
ATOM 2070 N N . SER A 1 309 ? 27.716 44.806 67.082 1.00 40.01 4455 SER A N 1
ATOM 2071 C CA . SER A 1 309 ? 28.554 43.660 66.652 1.00 40.50 4455 SER A CA 1
ATOM 2072 C C . SER A 1 309 ? 29.558 44.142 65.596 1.00 42.74 4455 SER A C 1
ATOM 2073 O O . SER A 1 309 ? 29.214 45.022 64.791 1.00 37.92 4455 SER A O 1
ATOM 2076 N N . ASP A 1 310 ? 30.779 43.614 65.638 1.00 47.79 4456 ASP A N 1
ATOM 2077 C CA . ASP A 1 310 ? 31.873 43.977 64.697 1.00 57.28 4456 ASP A CA 1
ATOM 2078 C C . ASP A 1 310 ? 31.710 43.065 63.474 1.00 56.53 4456 ASP A C 1
ATOM 2079 O O . ASP A 1 310 ? 31.568 41.837 63.668 1.00 56.38 4456 ASP A O 1
ATOM 2084 N N . GLN A 1 311 ? 31.647 43.638 62.270 1.00 56.67 4457 GLN A N 1
ATOM 2085 C CA . GLN A 1 311 ? 31.445 42.855 61.016 1.00 68.18 4457 GLN A CA 1
ATOM 2086 C C . GLN A 1 311 ? 32.717 42.908 60.163 1.00 73.78 4457 GLN A C 1
ATOM 2087 O O . GLN A 1 311 ? 33.162 44.025 59.841 1.00 66.58 4457 GLN A O 1
ATOM 2093 N N . ASP A 1 312 ? 33.264 41.727 59.836 1.00 89.74 4458 ASP A N 1
ATOM 2094 C CA . ASP A 1 312 ? 34.557 41.524 59.121 1.00 96.58 4458 ASP A CA 1
ATOM 2095 C C . ASP A 1 312 ? 34.287 41.114 57.665 1.00 95.37 4458 ASP A C 1
ATOM 2096 O O . ASP A 1 312 ? 34.111 39.943 57.321 1.00 87.99 4458 ASP A O 1
#

B-factor: mean 38.09, std 12.79, range [18.99, 118.69]

Nearest PDB structures (foldseek):
  2z8z-assembly1_A  TM=5.722E-01  e=1.580E-03  Pseudomonas sp. MIS38
  3a70-assembly1_A  TM=5.573E-01  e=2.489E-03  Pseudomonas sp. MIS38
  3a6z-assembly1_A  TM=5.004E-01  e=3.046E-03  Pseudomonas sp. MIS38
  2zj6-assembly1_A  TM=4.646E-01  e=7.794E-04  Pseudomonas sp. MIS38
  2zvd-assembly1_C  TM=4.817E-01  e=3.997E-02  Pseudomonas sp. MIS38